Protein AF-0000000079853905 (afdb_homodimer)

Structure (mmCIF, N/CA/C/O backbone):
data_AF-00000000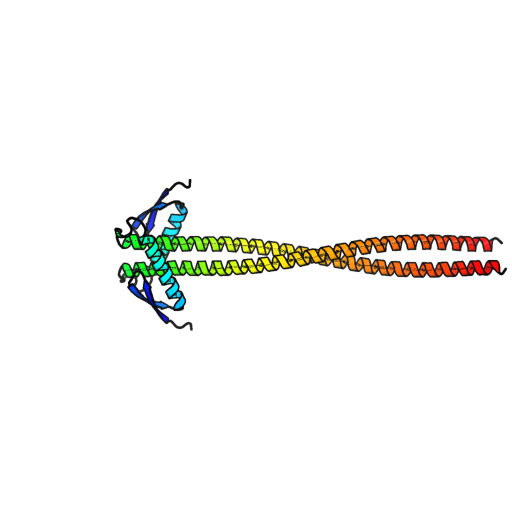79853905-model_v1
#
loop_
_entity.id
_entity.type
_entity.pdbx_description
1 polymer 'Cell division protein ZapA'
#
loop_
_atom_site.group_PDB
_atom_site.id
_atom_site.type_symbol
_atom_site.label_atom_id
_atom_site.label_alt_id
_atom_site.label_comp_id
_atom_site.label_asym_id
_atom_site.label_entity_id
_atom_site.label_seq_id
_atom_site.pdbx_PDB_ins_code
_atom_site.Cartn_x
_atom_site.Cartn_y
_atom_site.Cartn_z
_atom_site.occupancy
_atom_site.B_iso_or_equiv
_atom_site.auth_seq_id
_atom_site.auth_comp_id
_atom_site.auth_asym_id
_atom_site.auth_atom_id
_atom_site.pdbx_PDB_model_num
ATOM 1 N N . MET A 1 1 ? -25.109 -19.578 1.45 1 46.66 1 MET A N 1
ATOM 2 C CA . MET A 1 1 ? -24.25 -20.719 1.132 1 46.66 1 MET A CA 1
ATOM 3 C C . MET A 1 1 ? -23.672 -20.594 -0.272 1 46.66 1 MET A C 1
ATOM 5 O O . MET A 1 1 ? -24.406 -20.375 -1.235 1 46.66 1 MET A O 1
ATOM 9 N N . SER A 1 2 ? -22.5 -20.156 -0.462 1 59.88 2 SER A N 1
ATOM 10 C CA . SER A 1 2 ? -22.016 -19.984 -1.825 1 59.88 2 SER A CA 1
ATOM 11 C C . SER A 1 2 ? -22.203 -21.25 -2.648 1 59.88 2 SER A C 1
ATOM 13 O O . SER A 1 2 ? -21.859 -22.344 -2.199 1 59.88 2 SER A O 1
ATOM 15 N N . LYS A 1 3 ? -23.094 -21.281 -3.562 1 66.38 3 LYS A N 1
ATOM 16 C CA . LYS A 1 3 ? -23.453 -22.438 -4.375 1 66.38 3 LYS A CA 1
ATOM 17 C C . LYS A 1 3 ? -22.297 -22.891 -5.25 1 66.38 3 LYS A C 1
ATOM 19 O O . LYS A 1 3 ? -21.625 -22.062 -5.883 1 66.38 3 LYS A O 1
ATOM 24 N N . LYS A 1 4 ? -21.969 -24.25 -4.996 1 84 4 LYS A N 1
ATOM 25 C CA . LYS A 1 4 ? -20.969 -24.906 -5.852 1 84 4 LYS A CA 1
ATOM 26 C C . LYS A 1 4 ? -21.391 -24.844 -7.316 1 84 4 LYS A C 1
ATOM 28 O O . LYS A 1 4 ? -22.547 -25.094 -7.648 1 84 4 LYS A O 1
ATOM 33 N N . THR A 1 5 ? -20.641 -24.297 -8.195 1 84.12 5 THR A N 1
ATOM 34 C CA . THR A 1 5 ? -20.906 -24.203 -9.625 1 84.12 5 THR A CA 1
ATOM 35 C C . THR A 1 5 ? -19.906 -25.031 -10.422 1 84.12 5 THR A C 1
ATOM 37 O O . THR A 1 5 ? -18.75 -25.172 -10.008 1 84.12 5 THR A O 1
ATOM 40 N N . ASN A 1 6 ? -20.438 -25.672 -11.453 1 91.12 6 ASN A N 1
ATOM 41 C CA . ASN A 1 6 ? -19.578 -26.375 -12.406 1 91.12 6 ASN A CA 1
ATOM 42 C C . ASN A 1 6 ? -19.281 -25.531 -13.641 1 91.12 6 ASN A C 1
ATOM 44 O O . ASN A 1 6 ? -20.219 -25 -14.25 1 91.12 6 ASN A O 1
ATOM 48 N N . THR A 1 7 ? -18.047 -25.297 -13.922 1 93.94 7 THR A N 1
ATOM 49 C CA . THR A 1 7 ? -17.641 -24.5 -15.07 1 93.94 7 THR A CA 1
ATOM 50 C C . THR A 1 7 ? -16.703 -25.281 -15.977 1 93.94 7 THR A C 1
ATOM 52 O O . THR A 1 7 ? -15.75 -25.906 -15.5 1 93.94 7 THR A O 1
ATOM 55 N N . GLU A 1 8 ? -17.047 -25.312 -17.25 1 96.06 8 GLU A N 1
ATOM 56 C CA . GLU A 1 8 ? -16.141 -25.938 -18.219 1 96.06 8 GLU A CA 1
ATOM 57 C C . GLU A 1 8 ? -15.07 -24.953 -18.688 1 96.06 8 GLU A C 1
ATOM 59 O O . GLU A 1 8 ? -15.383 -23.812 -19.047 1 96.06 8 GLU A O 1
ATOM 64 N N . VAL A 1 9 ? -13.789 -25.391 -18.594 1 96.06 9 VAL A N 1
ATOM 65 C CA . VAL A 1 9 ? -12.688 -24.547 -19.047 1 96.06 9 VAL A CA 1
ATOM 66 C C . VAL A 1 9 ? -11.789 -25.359 -19.984 1 96.06 9 VAL A C 1
ATOM 68 O O . VAL A 1 9 ? -11.742 -26.578 -19.906 1 96.06 9 VAL A O 1
ATOM 71 N N . LEU A 1 10 ? -11.164 -24.578 -20.969 1 97.19 10 LEU A N 1
ATOM 72 C CA . LEU A 1 10 ? -10.195 -25.156 -21.891 1 97.19 10 LEU A CA 1
ATOM 73 C C . LEU A 1 10 ? -8.773 -24.891 -21.422 1 97.19 10 LEU A C 1
ATOM 75 O O . LEU A 1 10 ? -8.359 -23.734 -21.297 1 97.19 10 LEU A O 1
ATOM 79 N N . ILE A 1 11 ? -8.023 -25.984 -21.078 1 97.62 11 ILE A N 1
ATOM 80 C CA . ILE A 1 11 ? -6.633 -25.844 -20.672 1 97.62 11 ILE A CA 1
ATOM 81 C C . ILE A 1 11 ? -5.75 -26.797 -21.484 1 97.62 11 ILE A C 1
ATOM 83 O O . ILE A 1 11 ? -6 -28 -21.516 1 97.62 11 ILE A O 1
ATOM 87 N N . GLY A 1 12 ? -4.762 -26.234 -22.141 1 95.06 12 GLY A N 1
ATOM 88 C CA . GLY A 1 12 ? -3.848 -27.047 -22.922 1 95.06 12 GLY A CA 1
ATOM 89 C C . GLY A 1 12 ? -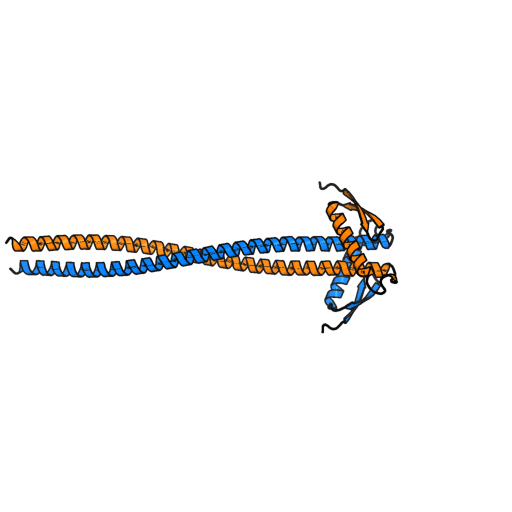4.543 -27.875 -24 1 95.06 12 GLY A C 1
ATOM 90 O O . GLY A 1 12 ? -4.195 -29.031 -24.219 1 95.06 12 GLY A O 1
ATOM 91 N N . GLY A 1 13 ? -5.676 -27.391 -24.531 1 94.81 13 GLY A N 1
ATOM 92 C CA . GLY A 1 13 ? -6.395 -28.062 -25.594 1 94.81 13 GLY A CA 1
ATOM 93 C C . GLY A 1 13 ? -7.398 -29.094 -25.094 1 94.81 13 GLY A C 1
ATOM 94 O O . GLY A 1 13 ? -8.047 -29.766 -25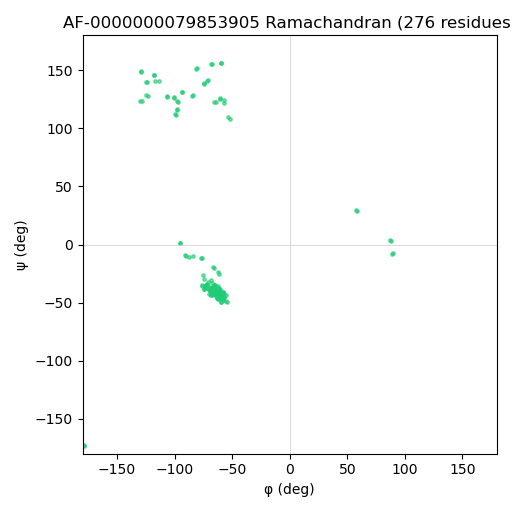.891 1 94.81 13 GLY A O 1
ATOM 95 N N . LYS A 1 14 ? -7.547 -29.203 -23.812 1 96 14 LYS A N 1
ATOM 96 C CA . LYS A 1 14 ? -8.484 -30.141 -23.203 1 96 14 LYS A CA 1
ATOM 97 C C . LYS A 1 14 ? -9.547 -29.422 -22.391 1 96 14 LYS A C 1
ATOM 99 O O . LYS A 1 14 ? -9.25 -28.422 -21.734 1 96 14 LYS A O 1
ATOM 104 N N . VAL A 1 15 ? -10.734 -29.984 -22.406 1 96.5 15 VAL A N 1
ATOM 105 C CA . VAL A 1 15 ? -11.836 -29.391 -21.656 1 96.5 15 VAL A CA 1
ATOM 106 C C . VAL A 1 15 ? -11.914 -30.031 -20.266 1 96.5 15 VAL A C 1
ATOM 108 O O . VAL A 1 15 ? -11.898 -31.25 -20.125 1 96.5 15 VAL A O 1
ATOM 111 N N . TYR A 1 16 ? -12.008 -29.203 -19.266 1 94.75 16 TYR A N 1
ATOM 112 C CA . TYR A 1 16 ? -12.125 -29.625 -17.891 1 94.75 16 TYR A CA 1
ATOM 113 C C . TYR A 1 16 ? -13.359 -29.031 -17.234 1 94.75 16 TYR A C 1
ATOM 115 O O . TYR A 1 16 ? -13.695 -27.875 -17.453 1 94.75 16 TYR A O 1
ATOM 123 N N . THR A 1 17 ? -13.992 -29.875 -16.453 1 94.38 17 THR A N 1
ATOM 124 C CA . THR A 1 17 ? -15.086 -29.359 -15.633 1 94.38 17 THR A CA 1
ATOM 125 C C . THR A 1 17 ? -14.609 -29.109 -14.203 1 94.38 17 THR A C 1
ATOM 127 O O . THR A 1 17 ? -14.234 -30.031 -13.492 1 94.38 17 THR A O 1
ATOM 130 N N . LEU A 1 18 ? -14.57 -27.906 -13.852 1 91.25 18 LEU A N 1
ATOM 131 C CA . LEU A 1 18 ? -14.109 -27.5 -12.531 1 91.25 18 LEU A CA 1
ATOM 132 C C . LEU A 1 18 ? -15.289 -27.203 -11.609 1 91.25 18 LEU A C 1
ATOM 134 O O . LEU A 1 18 ? -16.219 -26.5 -12 1 91.25 18 LEU A O 1
ATOM 138 N N . SER A 1 19 ? -15.242 -27.859 -10.5 1 87.5 19 SER A N 1
ATOM 139 C CA . SER A 1 19 ? -16.281 -27.625 -9.5 1 87.5 19 SER A CA 1
ATOM 140 C C . SER A 1 19 ? -15.742 -26.812 -8.328 1 87.5 19 SER A C 1
ATOM 142 O O . SER A 1 19 ? -14.633 -27.047 -7.855 1 87.5 19 SER A O 1
ATOM 144 N N . GLY A 1 20 ? -16.375 -25.719 -7.965 1 84 20 GLY A N 1
ATOM 145 C CA . GLY A 1 20 ? -15.953 -24.906 -6.836 1 84 20 GLY A CA 1
ATOM 146 C C . GLY A 1 20 ? -16.859 -23.719 -6.586 1 84 20 GLY A C 1
ATOM 147 O O . GLY A 1 20 ? -17.984 -23.672 -7.09 1 84 20 GLY A O 1
ATOM 148 N N . TYR A 1 21 ? -16.391 -22.875 -5.629 1 88.19 21 TYR A N 1
ATOM 149 C CA . TYR A 1 21 ? -17.188 -21.734 -5.207 1 88.19 21 TYR A CA 1
ATOM 150 C C . TYR A 1 21 ? -16.797 -20.469 -5.965 1 88.19 21 TYR A C 1
ATOM 152 O O . TYR A 1 21 ? -17.422 -19.422 -5.805 1 88.19 21 TYR A O 1
ATOM 160 N N . GLU A 1 22 ? -15.805 -20.719 -6.883 1 89.44 22 GLU A N 1
ATOM 161 C CA . GLU A 1 22 ? -15.328 -19.578 -7.664 1 89.44 22 GLU A CA 1
ATOM 162 C C . GLU A 1 22 ? -16.266 -19.281 -8.828 1 89.44 22 GLU A C 1
ATOM 164 O O . GLU A 1 22 ? -16.953 -20.172 -9.328 1 89.44 22 GLU A O 1
ATOM 169 N N . SER A 1 23 ? -16.297 -18.031 -9.219 1 91.62 23 SER A N 1
ATOM 170 C CA . SER A 1 23 ? -17.141 -17.641 -10.344 1 91.62 23 SER A CA 1
ATOM 171 C C . SER A 1 23 ? -16.641 -18.219 -11.656 1 91.62 23 SER A C 1
ATOM 173 O O . SER A 1 23 ? -15.438 -18.469 -11.805 1 91.62 23 SER A O 1
ATOM 175 N N . GLU A 1 24 ? -17.562 -18.359 -12.594 1 93.38 24 GLU A N 1
ATOM 176 C CA . GLU A 1 24 ? -17.203 -18.844 -13.922 1 93.38 24 GLU A CA 1
ATOM 177 C C . GLU A 1 24 ? -16.188 -17.922 -14.594 1 93.38 24 GLU A C 1
ATOM 179 O O . GLU A 1 24 ? -15.211 -18.375 -15.188 1 93.38 24 GLU A O 1
ATOM 184 N N . ASP A 1 25 ? -16.453 -16.625 -14.516 1 94.94 25 ASP A N 1
ATOM 185 C CA . ASP A 1 25 ? -15.562 -15.648 -15.125 1 94.94 25 ASP A CA 1
ATOM 186 C C . ASP A 1 25 ? -14.148 -15.758 -14.562 1 94.94 25 ASP A C 1
ATOM 188 O O . ASP A 1 25 ? -13.164 -15.68 -15.312 1 94.94 25 ASP A O 1
ATOM 192 N N . TYR A 1 26 ? -14.039 -15.93 -13.305 1 95.88 26 TYR A N 1
ATOM 193 C CA . TYR A 1 26 ? -12.742 -16.062 -12.648 1 95.88 26 TYR A CA 1
ATOM 194 C C . TYR A 1 26 ? -12.008 -17.297 -13.156 1 95.88 26 TYR A C 1
ATOM 196 O O . TYR A 1 26 ? -10.836 -17.219 -13.531 1 95.88 26 TYR A O 1
ATOM 204 N N . LEU A 1 27 ? -12.711 -18.406 -13.234 1 95.44 27 LEU A N 1
ATOM 205 C CA . LEU A 1 27 ? -12.109 -19.672 -13.672 1 95.44 27 LEU A CA 1
ATOM 206 C C . LEU A 1 27 ? -11.68 -19.578 -15.133 1 95.44 27 LEU A C 1
ATOM 208 O O . LEU A 1 27 ? -10.648 -20.141 -15.508 1 95.44 27 LEU A O 1
ATOM 212 N N . GLN A 1 28 ? -12.438 -18.875 -15.93 1 96 28 GLN A N 1
ATOM 213 C CA . GLN A 1 28 ? -12.078 -18.656 -17.328 1 96 28 GLN A CA 1
ATOM 214 C C . GLN A 1 28 ? -10.805 -17.812 -17.438 1 96 28 GLN A C 1
ATOM 216 O O . GLN A 1 28 ? -9.961 -18.078 -18.297 1 96 28 GLN A O 1
ATOM 221 N N . ARG A 1 29 ? -10.648 -16.875 -16.562 1 97.06 29 ARG A N 1
ATOM 222 C CA . ARG A 1 29 ? -9.453 -16.031 -16.562 1 97.06 29 ARG A CA 1
ATOM 223 C C . ARG A 1 29 ? -8.219 -16.844 -16.172 1 97.06 29 ARG A C 1
ATOM 225 O O . ARG A 1 29 ? -7.156 -16.672 -16.781 1 97.06 29 ARG A O 1
ATOM 232 N N . VAL A 1 30 ? -8.453 -17.656 -15.219 1 97.69 30 VAL A N 1
ATOM 233 C CA . VAL A 1 30 ? -7.355 -18.516 -14.773 1 97.69 30 VAL A CA 1
ATOM 234 C C . VAL A 1 30 ? -6.93 -19.438 -15.914 1 97.69 30 VAL A C 1
ATOM 236 O O . VAL A 1 30 ? -5.738 -19.562 -16.219 1 97.69 30 VAL A O 1
ATOM 239 N N . ALA A 1 31 ? -7.902 -20.047 -16.578 1 97.75 31 ALA A N 1
ATOM 240 C CA . ALA A 1 31 ? -7.617 -20.938 -17.688 1 97.75 31 ALA A CA 1
ATOM 241 C C . ALA A 1 31 ? -6.898 -20.188 -18.812 1 97.75 31 ALA A C 1
ATOM 243 O O . ALA A 1 31 ? -5.922 -20.688 -19.375 1 97.75 31 ALA A O 1
ATOM 244 N N . THR A 1 32 ? -7.387 -19.016 -19.109 1 98.25 32 THR A N 1
ATOM 245 C CA . THR A 1 32 ? -6.781 -18.172 -20.156 1 98.25 32 THR A CA 1
ATOM 246 C C . THR A 1 32 ? -5.328 -17.859 -19.812 1 98.25 32 THR A C 1
ATOM 248 O O . THR A 1 32 ? -4.457 -17.938 -20.672 1 98.25 32 THR A O 1
ATOM 251 N N . TYR A 1 33 ? -5.062 -17.516 -18.594 1 98.81 33 TYR A N 1
ATOM 252 C CA . TYR A 1 33 ? -3.711 -17.234 -18.109 1 98.81 33 TYR A CA 1
ATOM 253 C C . TYR A 1 33 ? -2.799 -18.438 -18.328 1 98.81 33 TYR A C 1
ATOM 255 O O . TYR A 1 33 ? -1.697 -18.297 -18.875 1 98.81 33 TYR A O 1
ATOM 263 N N . ILE A 1 34 ? -3.279 -19.625 -17.953 1 98.69 34 ILE A N 1
ATOM 264 C CA . ILE A 1 34 ? -2.486 -20.844 -18.094 1 98.69 34 ILE A CA 1
ATOM 265 C C . ILE A 1 34 ? -2.207 -21.109 -19.562 1 98.69 34 ILE A C 1
ATOM 267 O O . ILE A 1 34 ? -1.072 -21.406 -19.938 1 98.69 34 ILE A O 1
ATOM 271 N N . ASN A 1 35 ? -3.205 -20.969 -20.438 1 98.62 35 ASN A N 1
ATOM 272 C CA . ASN A 1 35 ? -3.041 -21.172 -21.875 1 98.62 35 ASN A CA 1
ATOM 273 C C . ASN A 1 35 ? -2.037 -20.188 -22.469 1 98.62 35 ASN A C 1
ATOM 275 O O . ASN A 1 35 ? -1.249 -20.547 -23.344 1 98.62 35 ASN A O 1
ATOM 279 N N . ASN A 1 36 ? -2.119 -18.953 -22 1 98.62 36 ASN A N 1
ATOM 280 C CA . ASN A 1 36 ? -1.15 -17.969 -22.453 1 98.62 36 ASN A CA 1
ATOM 281 C C . ASN A 1 36 ? 0.273 -18.359 -22.062 1 98.62 36 ASN A C 1
ATOM 283 O O . ASN A 1 36 ? 1.204 -18.188 -22.859 1 98.62 36 ASN A O 1
ATOM 287 N N . LYS A 1 37 ? 0.418 -18.844 -20.844 1 98.5 37 LYS A N 1
ATOM 288 C CA . LYS A 1 37 ? 1.728 -19.312 -20.391 1 98.5 37 LYS A CA 1
ATOM 289 C C . LYS A 1 37 ? 2.232 -20.469 -21.234 1 98.5 37 LYS A C 1
ATOM 291 O O . LYS A 1 37 ? 3.406 -20.5 -21.609 1 98.5 37 LYS A O 1
ATOM 296 N N . ILE A 1 38 ? 1.369 -21.391 -21.562 1 98 38 ILE A N 1
ATOM 297 C CA . ILE A 1 38 ? 1.718 -22.516 -22.422 1 98 38 ILE A CA 1
ATOM 298 C C . ILE A 1 38 ? 2.174 -22 -23.781 1 98 38 ILE A C 1
ATOM 300 O O . ILE A 1 38 ? 3.197 -22.453 -24.312 1 98 38 ILE A O 1
ATOM 304 N N . SER A 1 39 ? 1.405 -21.047 -24.328 1 97.88 39 SER A N 1
ATOM 305 C CA . SER A 1 39 ? 1.735 -20.469 -25.625 1 97.88 39 SER A CA 1
ATOM 306 C C . SER A 1 39 ? 3.113 -19.812 -25.609 1 97.88 39 SER A C 1
ATOM 308 O O . SER A 1 39 ? 3.893 -19.969 -26.547 1 97.88 39 SER A O 1
ATOM 310 N N . GLU A 1 40 ? 3.402 -19.109 -24.562 1 97.69 40 GLU A N 1
ATOM 311 C CA . GLU A 1 40 ? 4.707 -18.484 -24.391 1 97.69 40 GLU A CA 1
ATOM 312 C C . GLU A 1 40 ? 5.82 -19.531 -24.344 1 97.69 40 GLU A C 1
ATOM 314 O O . GLU A 1 40 ? 6.852 -19.375 -25 1 97.69 40 GLU A O 1
ATOM 319 N N . LEU A 1 41 ? 5.602 -20.578 -23.578 1 97.19 41 LEU A N 1
ATOM 320 C CA . LEU A 1 41 ? 6.609 -21.625 -23.422 1 97.19 41 LEU A CA 1
ATOM 321 C C . LEU A 1 41 ? 6.844 -22.344 -24.734 1 97.19 41 LEU A C 1
ATOM 323 O O . LEU A 1 41 ? 7.965 -22.766 -25.031 1 97.19 41 LEU A O 1
ATOM 327 N N . LYS A 1 42 ? 5.82 -22.516 -25.547 1 96.62 42 LYS A N 1
ATOM 328 C CA . LYS A 1 42 ? 5.902 -23.203 -26.844 1 96.62 42 LYS A CA 1
ATOM 329 C C . LYS A 1 42 ? 6.848 -22.484 -27.797 1 96.62 42 LYS A C 1
ATOM 331 O O . LYS A 1 42 ? 7.359 -23.078 -28.734 1 96.62 42 LYS A O 1
ATOM 336 N N . THR A 1 43 ? 7.031 -21.172 -27.578 1 96.31 43 THR A N 1
ATOM 337 C CA . THR A 1 43 ? 7.918 -20.391 -28.438 1 96.31 43 THR A CA 1
ATOM 338 C C . THR A 1 43 ? 9.383 -20.672 -28.094 1 96.31 43 THR A C 1
ATOM 340 O O . THR A 1 43 ? 10.281 -20.297 -28.859 1 96.31 43 THR A O 1
ATOM 343 N N . MET A 1 44 ? 9.648 -21.328 -27.016 1 93.38 44 MET A N 1
ATOM 344 C CA . MET A 1 44 ? 11.008 -21.656 -26.594 1 93.38 44 MET A CA 1
ATOM 345 C C . MET A 1 44 ? 11.586 -22.781 -27.438 1 93.38 44 MET A C 1
ATOM 347 O O . MET A 1 44 ? 10.914 -23.766 -27.703 1 93.38 44 MET A O 1
ATOM 351 N N . ASP A 1 45 ? 12.797 -22.625 -27.781 1 93.25 45 ASP A N 1
ATOM 352 C CA . ASP A 1 45 ? 13.484 -23.656 -28.562 1 93.25 45 ASP A CA 1
ATOM 353 C C . ASP A 1 45 ? 13.523 -24.984 -27.812 1 93.25 45 ASP A C 1
ATOM 355 O O . ASP A 1 45 ? 13.906 -25.016 -26.641 1 93.25 45 ASP A O 1
ATOM 359 N N . GLY A 1 46 ? 13.07 -25.969 -28.406 1 93.25 46 GLY A N 1
ATOM 360 C CA . GLY A 1 46 ? 13.172 -27.312 -27.859 1 93.25 46 GLY A CA 1
ATOM 361 C C . GLY A 1 46 ? 12 -27.688 -26.984 1 93.25 46 GLY A C 1
ATOM 362 O O . GLY A 1 46 ? 11.891 -28.844 -26.531 1 93.25 46 GLY A O 1
ATOM 363 N N . TYR A 1 47 ? 11.156 -26.75 -26.719 1 94.75 47 TYR A N 1
ATOM 364 C CA . TYR A 1 47 ? 10.031 -27 -25.828 1 94.75 47 TYR A CA 1
ATOM 365 C C . TYR A 1 47 ? 9.18 -28.156 -26.344 1 94.75 47 TYR A C 1
ATOM 367 O O . TYR A 1 47 ? 8.812 -29.047 -25.578 1 94.75 47 TYR A O 1
ATOM 375 N N . ASN A 1 48 ? 8.891 -28.156 -27.625 1 93.81 48 ASN A N 1
ATOM 376 C CA . ASN A 1 48 ? 7.98 -29.125 -28.219 1 93.81 48 ASN A CA 1
ATOM 377 C C . ASN A 1 48 ? 8.547 -30.531 -28.156 1 93.81 48 ASN A C 1
ATOM 379 O O . ASN A 1 48 ? 7.793 -31.516 -28.188 1 93.81 48 ASN A O 1
ATOM 383 N N . ARG A 1 49 ? 9.891 -30.688 -27.984 1 95.94 49 ARG A N 1
ATOM 384 C CA . ARG A 1 49 ? 10.539 -32 -27.953 1 95.94 49 ARG A CA 1
ATOM 385 C C . ARG A 1 49 ? 10.609 -32.531 -26.531 1 95.94 49 ARG A C 1
ATOM 387 O O . ARG A 1 49 ? 10.906 -33.719 -26.328 1 95.94 49 ARG A O 1
ATOM 394 N N . LEU A 1 50 ? 10.281 -31.719 -25.578 1 95.25 50 LEU A N 1
ATOM 395 C CA . LEU A 1 50 ? 10.344 -32.125 -24.188 1 95.25 50 LEU A CA 1
ATOM 396 C C . LEU A 1 50 ? 9.234 -33.125 -23.859 1 95.25 50 LEU A C 1
ATOM 398 O O . LEU A 1 50 ? 8.117 -33 -24.359 1 95.25 50 LEU A O 1
ATOM 402 N N . PRO A 1 51 ? 9.648 -34.062 -23.062 1 94.12 51 PRO A N 1
ATOM 403 C CA . PRO A 1 51 ? 8.586 -34.938 -22.547 1 94.12 51 PRO A CA 1
ATOM 404 C C . PRO A 1 51 ? 7.531 -34.188 -21.75 1 94.12 51 PRO A C 1
ATOM 406 O O . PRO A 1 51 ? 7.809 -33.094 -21.234 1 94.12 51 PRO A O 1
ATOM 409 N N . PHE A 1 52 ? 6.324 -34.688 -21.625 1 93.06 52 PHE A N 1
ATOM 410 C CA . PHE A 1 52 ? 5.172 -34.031 -21.016 1 93.06 52 PHE A CA 1
ATOM 411 C C . PHE A 1 52 ? 5.48 -33.625 -19.594 1 93.06 52 PHE A C 1
ATOM 413 O O . PHE A 1 52 ? 5.094 -32.531 -19.156 1 93.06 52 PHE A O 1
ATOM 420 N N . ASP A 1 53 ? 6.129 -34.5 -18.859 1 93.5 53 ASP A N 1
ATOM 421 C CA . ASP A 1 53 ? 6.41 -34.219 -17.453 1 93.5 53 ASP A CA 1
ATOM 422 C C . ASP A 1 53 ? 7.32 -33 -17.297 1 93.5 53 ASP A C 1
ATOM 424 O O . ASP A 1 53 ? 7.141 -32.188 -16.391 1 93.5 53 ASP A O 1
ATOM 428 N N . MET A 1 54 ? 8.281 -32.844 -18.188 1 94.38 54 MET A N 1
ATOM 429 C CA . MET A 1 54 ? 9.172 -31.688 -18.172 1 94.38 54 MET A CA 1
ATOM 430 C C . MET A 1 54 ? 8.422 -30.422 -18.562 1 94.38 54 MET A C 1
ATOM 432 O O . MET A 1 54 ? 8.641 -29.359 -17.984 1 94.38 54 MET A O 1
ATOM 436 N N . LYS A 1 55 ? 7.531 -30.531 -19.547 1 96.31 55 LYS A N 1
ATOM 437 C CA . LYS A 1 55 ? 6.711 -29.391 -19.953 1 96.31 55 LYS A CA 1
ATOM 438 C C . LYS A 1 55 ? 5.828 -28.906 -18.812 1 96.31 55 LYS A C 1
ATOM 440 O O . LYS A 1 55 ? 5.746 -27.703 -18.547 1 96.31 55 LYS A O 1
ATOM 445 N N . ALA A 1 56 ? 5.207 -29.891 -18.141 1 97.19 56 ALA A N 1
ATOM 446 C CA . ALA A 1 56 ? 4.344 -29.562 -17.016 1 97.19 56 ALA A CA 1
ATOM 447 C C . ALA A 1 56 ? 5.129 -28.859 -15.906 1 97.19 56 ALA A C 1
ATOM 449 O O . ALA A 1 56 ? 4.684 -27.844 -15.367 1 97.19 56 ALA A O 1
ATOM 450 N N . THR A 1 57 ? 6.344 -29.359 -15.617 1 96.56 57 THR A N 1
ATOM 451 C CA . THR A 1 57 ? 7.176 -28.797 -14.562 1 96.56 57 THR A CA 1
ATOM 452 C C . THR A 1 57 ? 7.617 -27.375 -14.922 1 96.56 57 THR A C 1
ATOM 454 O O . THR A 1 57 ? 7.609 -26.484 -14.078 1 96.56 57 THR A O 1
ATOM 457 N N . LEU A 1 58 ? 7.984 -27.219 -16.156 1 95.62 58 LEU A N 1
ATOM 458 C CA . LEU A 1 58 ? 8.359 -25.891 -16.625 1 95.62 58 LEU A CA 1
ATOM 459 C C . LEU A 1 58 ? 7.215 -24.891 -16.453 1 95.62 58 LEU A C 1
ATOM 461 O O . LEU A 1 58 ? 7.426 -23.766 -16.016 1 95.62 58 LEU A O 1
ATOM 465 N N . LEU A 1 59 ? 5.996 -25.312 -16.812 1 98.12 59 LEU A N 1
ATOM 466 C CA . LEU A 1 59 ? 4.812 -24.469 -16.656 1 98.12 59 LEU A CA 1
ATOM 467 C C . LEU A 1 59 ? 4.566 -24.156 -15.18 1 98.12 59 LEU A C 1
ATOM 469 O O . LEU A 1 59 ? 4.332 -23 -14.82 1 98.12 59 LEU A O 1
ATOM 473 N N . GLN A 1 60 ? 4.664 -25.172 -14.336 1 98.5 60 GLN A N 1
ATOM 474 C CA . GLN A 1 60 ? 4.477 -25 -12.898 1 98.5 60 GLN A CA 1
ATOM 475 C C . GLN A 1 60 ? 5.484 -24.016 -12.32 1 98.5 60 GLN A C 1
ATOM 477 O O . GLN A 1 60 ? 5.125 -23.125 -11.539 1 98.5 60 GLN A O 1
ATOM 482 N N . LEU A 1 61 ? 6.699 -24.109 -12.742 1 97.44 61 LEU A N 1
ATOM 483 C CA . LEU A 1 61 ? 7.766 -23.234 -12.289 1 97.44 61 LEU A CA 1
ATOM 484 C C . LEU A 1 61 ? 7.488 -21.781 -12.711 1 97.44 61 LEU A C 1
ATOM 486 O O . LEU A 1 61 ? 7.672 -20.859 -11.914 1 97.44 61 LEU A O 1
ATOM 490 N N . ASN A 1 62 ? 7.031 -21.641 -13.906 1 97.19 62 ASN A N 1
ATOM 491 C CA . ASN A 1 62 ? 6.754 -20.297 -14.422 1 97.19 62 ASN A CA 1
ATOM 492 C C . ASN A 1 62 ? 5.578 -19.656 -13.695 1 97.19 62 ASN A C 1
ATOM 494 O O . ASN A 1 62 ? 5.629 -18.469 -13.352 1 97.19 62 ASN A O 1
ATOM 498 N N . ILE A 1 63 ? 4.543 -20.375 -13.469 1 98.69 63 ILE A N 1
ATOM 499 C CA . ILE A 1 63 ? 3.391 -19.844 -12.75 1 98.69 63 ILE A CA 1
ATOM 500 C C . ILE A 1 63 ? 3.781 -19.531 -11.305 1 98.69 63 ILE A C 1
ATOM 502 O O . ILE A 1 63 ? 3.402 -18.484 -10.773 1 98.69 63 ILE A O 1
ATOM 506 N N . ALA A 1 64 ? 4.551 -20.453 -10.672 1 98.69 64 ALA A N 1
ATOM 507 C CA . ALA A 1 64 ? 5.027 -20.219 -9.305 1 98.69 64 ALA A CA 1
ATOM 508 C C . ALA A 1 64 ? 5.898 -18.969 -9.234 1 98.69 64 ALA A C 1
ATOM 510 O O . ALA A 1 64 ? 5.812 -18.188 -8.273 1 98.69 64 ALA A O 1
ATOM 511 N N . ASP A 1 65 ? 6.723 -18.75 -10.227 1 97.5 65 ASP A N 1
ATOM 512 C CA . ASP A 1 65 ? 7.551 -17.547 -10.297 1 97.5 65 ASP A CA 1
ATOM 513 C C . ASP A 1 65 ? 6.688 -16.281 -10.297 1 97.5 65 ASP A C 1
ATOM 515 O O . ASP A 1 65 ? 6.969 -15.336 -9.57 1 97.5 65 ASP A O 1
ATOM 519 N N . ASP A 1 66 ? 5.629 -16.328 -11.117 1 98.38 66 ASP A N 1
ATOM 520 C CA . ASP A 1 66 ? 4.691 -15.203 -11.148 1 98.38 66 ASP A CA 1
ATOM 521 C C . ASP A 1 66 ? 4.066 -14.977 -9.766 1 98.38 66 ASP A C 1
ATOM 523 O O . ASP A 1 66 ? 3.936 -13.836 -9.32 1 98.38 66 ASP A O 1
ATOM 527 N N . TYR A 1 67 ? 3.703 -16.047 -9.156 1 98.75 67 TYR A N 1
ATOM 528 C CA . TYR A 1 67 ? 3.115 -15.969 -7.824 1 98.75 67 TYR A CA 1
ATOM 529 C C . TYR A 1 67 ? 4.082 -15.328 -6.836 1 98.75 67 TYR A C 1
ATOM 531 O O . TYR A 1 67 ? 3.713 -14.406 -6.105 1 98.75 67 TYR A O 1
ATOM 539 N N . PHE A 1 68 ? 5.32 -15.766 -6.773 1 98.5 68 PHE A N 1
ATOM 540 C CA . PHE A 1 68 ? 6.305 -15.258 -5.824 1 98.5 68 PHE A CA 1
ATOM 541 C C . PHE A 1 68 ? 6.617 -13.797 -6.098 1 98.5 68 PHE A C 1
ATOM 543 O O . PHE A 1 68 ? 6.84 -13.016 -5.168 1 98.5 68 PHE A O 1
ATOM 550 N N . LYS A 1 69 ? 6.641 -13.414 -7.375 1 97.81 69 LYS A N 1
ATOM 551 C CA . LYS A 1 69 ? 6.859 -12.008 -7.719 1 97.81 69 LYS A CA 1
ATOM 552 C C . LYS A 1 69 ? 5.691 -11.141 -7.258 1 97.81 69 LYS A C 1
ATOM 554 O O . LYS A 1 69 ? 5.895 -10.062 -6.707 1 97.81 69 LYS A O 1
ATOM 559 N N . ALA A 1 70 ? 4.465 -11.648 -7.453 1 98.38 70 ALA A N 1
ATOM 560 C CA . ALA A 1 70 ? 3.289 -10.938 -6.953 1 98.38 70 ALA A CA 1
ATOM 561 C C . ALA A 1 70 ? 3.311 -10.844 -5.43 1 98.38 70 ALA A C 1
ATOM 563 O O . ALA A 1 70 ? 3.008 -9.797 -4.863 1 98.38 70 ALA A O 1
ATOM 564 N N . LYS A 1 71 ? 3.674 -11.922 -4.82 1 98.06 71 LYS A N 1
ATOM 565 C CA . LYS A 1 71 ? 3.764 -11.961 -3.363 1 98.06 71 LYS A CA 1
ATOM 566 C C . LYS A 1 71 ? 4.797 -10.961 -2.855 1 98.06 71 LYS A C 1
ATOM 568 O O . LYS A 1 71 ? 4.566 -10.266 -1.86 1 98.06 71 LYS A O 1
ATOM 573 N N . SER A 1 72 ? 5.91 -10.93 -3.494 1 97.94 72 SER A N 1
ATOM 574 C CA . SER A 1 72 ? 6.941 -9.961 -3.137 1 97.94 72 SER A CA 1
ATOM 575 C C . SER A 1 72 ? 6.426 -8.531 -3.266 1 97.94 72 SER A C 1
ATOM 577 O O . SER A 1 72 ? 6.707 -7.688 -2.414 1 97.94 72 SER A O 1
ATOM 579 N N . GLN A 1 73 ? 5.711 -8.297 -4.34 1 98.19 73 GLN A N 1
ATOM 580 C CA . GLN A 1 73 ? 5.113 -6.984 -4.543 1 98.19 73 GLN A CA 1
ATOM 581 C C . GLN A 1 73 ? 4.148 -6.637 -3.412 1 98.19 73 GLN A C 1
ATOM 583 O O . GLN A 1 73 ? 4.121 -5.5 -2.939 1 98.19 73 GLN A O 1
ATOM 588 N N . VAL A 1 74 ? 3.371 -7.582 -3.01 1 98.38 74 VAL A N 1
ATOM 589 C CA . VAL A 1 74 ? 2.467 -7.395 -1.881 1 98.38 74 VAL A CA 1
ATOM 590 C C . VAL A 1 74 ? 3.254 -6.926 -0.659 1 98.38 74 VAL A C 1
ATOM 592 O O . VAL A 1 74 ? 2.873 -5.953 -0.004 1 98.38 74 VAL A O 1
ATOM 595 N N . GLY A 1 75 ? 4.352 -7.629 -0.347 1 98 75 GLY A N 1
ATOM 596 C CA . GLY A 1 75 ? 5.184 -7.246 0.783 1 98 75 GLY A CA 1
ATOM 597 C C . GLY A 1 75 ? 5.715 -5.828 0.681 1 98 75 GLY A C 1
ATOM 598 O O . GLY A 1 75 ? 5.695 -5.082 1.661 1 98 75 GLY A O 1
ATOM 599 N N . LYS A 1 76 ? 6.156 -5.457 -0.471 1 98.19 76 LYS A N 1
ATOM 600 C CA . LYS A 1 76 ? 6.672 -4.109 -0.698 1 98.19 76 LYS A CA 1
ATOM 601 C C . LYS A 1 76 ? 5.582 -3.062 -0.492 1 98.19 76 LYS A C 1
ATOM 603 O O . LYS A 1 76 ? 5.816 -2.031 0.142 1 98.19 76 LYS A O 1
ATOM 608 N N . LEU A 1 77 ? 4.418 -3.334 -1.018 1 98.12 77 LEU A N 1
ATOM 609 C CA . LEU A 1 77 ? 3.305 -2.398 -0.909 1 98.12 77 LEU A CA 1
ATOM 610 C C . LEU A 1 77 ? 2.846 -2.264 0.539 1 98.12 77 LEU A C 1
ATOM 612 O O . LEU A 1 77 ? 2.49 -1.169 0.983 1 98.12 77 LEU A O 1
ATOM 616 N N . GLU A 1 78 ? 2.846 -3.371 1.284 1 98.06 78 GLU A N 1
ATOM 617 C CA . GLU A 1 78 ? 2.494 -3.322 2.701 1 98.06 78 GLU A CA 1
ATOM 618 C C . GLU A 1 78 ? 3.469 -2.443 3.48 1 98.06 78 GLU A C 1
ATOM 620 O O . GLU A 1 78 ? 3.057 -1.669 4.348 1 98.06 78 GLU A O 1
ATOM 625 N N . THR A 1 79 ? 4.738 -2.523 3.186 1 97.94 79 THR A N 1
ATOM 626 C CA . THR A 1 79 ? 5.75 -1.685 3.814 1 97.94 79 THR A CA 1
ATOM 627 C C . THR A 1 79 ? 5.527 -0.216 3.469 1 97.94 79 THR A C 1
ATOM 629 O O . THR A 1 79 ? 5.652 0.657 4.332 1 97.94 79 THR A O 1
ATOM 632 N N . ASP A 1 80 ? 5.195 0.068 2.229 1 97.12 80 ASP A N 1
ATOM 633 C CA . ASP A 1 80 ? 4.902 1.429 1.789 1 97.12 80 ASP A CA 1
ATOM 634 C C . ASP A 1 80 ? 3.705 2.002 2.543 1 97.12 80 ASP A C 1
ATOM 636 O O . ASP A 1 80 ? 3.717 3.17 2.941 1 97.12 80 ASP A O 1
ATOM 640 N N . ILE A 1 81 ? 2.723 1.213 2.691 1 97.62 81 ILE A N 1
ATOM 641 C CA . ILE A 1 81 ? 1.521 1.637 3.404 1 97.62 81 ILE A CA 1
ATOM 642 C C . ILE A 1 81 ? 1.876 1.992 4.844 1 97.62 81 ILE A C 1
ATOM 644 O O . ILE A 1 81 ? 1.423 3.012 5.371 1 97.62 81 ILE A O 1
ATOM 648 N N . GLU A 1 82 ? 2.717 1.173 5.48 1 97.12 82 GLU A N 1
ATOM 649 C CA . GLU A 1 82 ? 3.152 1.455 6.844 1 97.12 82 GLU A CA 1
ATOM 650 C C . GLU A 1 82 ? 3.875 2.797 6.926 1 97.12 82 GLU A C 1
ATOM 652 O O . GLU A 1 82 ? 3.65 3.574 7.859 1 97.12 82 GLU A O 1
ATOM 657 N N . SER A 1 83 ? 4.734 3.094 5.996 1 96.56 83 SER A N 1
ATOM 658 C CA . SER A 1 83 ? 5.465 4.355 5.945 1 96.56 83 SER A CA 1
ATOM 659 C C . SER A 1 83 ? 4.512 5.539 5.785 1 96.56 83 SER A C 1
ATOM 661 O O . SER A 1 83 ? 4.676 6.566 6.445 1 96.56 83 SER A O 1
ATOM 663 N N . ARG A 1 84 ? 3.525 5.371 4.914 1 95.56 84 ARG A N 1
ATOM 664 C CA . ARG A 1 84 ? 2.557 6.438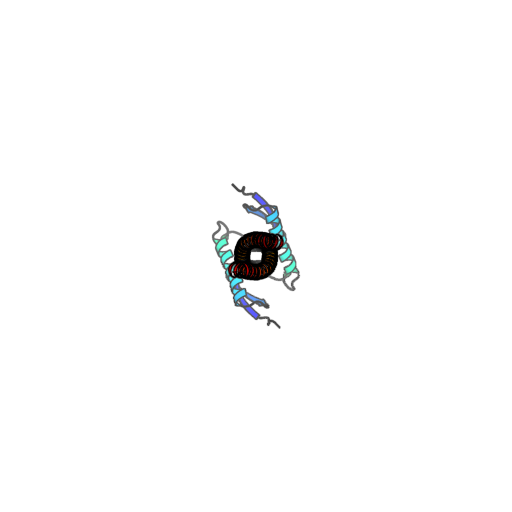 4.676 1 95.56 84 ARG A CA 1
ATOM 665 C C . ARG A 1 84 ? 1.691 6.676 5.91 1 95.56 84 ARG A C 1
ATOM 667 O O . ARG A 1 84 ? 1.353 7.816 6.227 1 95.56 84 ARG A O 1
ATOM 674 N N . ASP A 1 85 ? 1.332 5.633 6.602 1 96.5 85 ASP A N 1
ATOM 675 C CA . ASP A 1 85 ? 0.572 5.762 7.84 1 96.5 85 ASP A CA 1
ATOM 676 C C . ASP A 1 85 ? 1.366 6.527 8.898 1 96.5 85 ASP A C 1
ATOM 678 O O . ASP A 1 85 ? 0.814 7.371 9.602 1 96.5 85 ASP A O 1
ATOM 682 N N . ARG A 1 86 ? 2.645 6.277 9.047 1 96.62 86 ARG A N 1
ATOM 683 C CA . ARG A 1 86 ? 3.51 7 9.969 1 96.62 86 ARG A CA 1
ATOM 684 C C . ARG A 1 86 ? 3.58 8.484 9.617 1 96.62 86 ARG A C 1
ATOM 686 O O . ARG A 1 86 ? 3.459 9.344 10.492 1 96.62 86 ARG A O 1
ATOM 693 N N . GLU A 1 87 ? 3.713 8.75 8.312 1 95.06 87 GLU A N 1
ATOM 694 C CA . GLU A 1 87 ? 3.738 10.133 7.848 1 95.06 87 GLU A CA 1
ATOM 695 C C . GLU A 1 87 ? 2.432 10.852 8.172 1 95.06 87 GLU A C 1
ATOM 697 O O . GLU A 1 87 ? 2.441 12.008 8.609 1 95.06 87 GLU A O 1
ATOM 702 N N . GLY A 1 88 ? 1.344 10.172 7.875 1 94.81 88 GLY A N 1
ATOM 703 C CA . GLY A 1 88 ? 0.048 10.75 8.195 1 94.81 88 GLY A CA 1
ATOM 704 C C . GLY A 1 88 ? -0.115 11.07 9.672 1 94.81 88 GLY A C 1
ATOM 705 O O . GLY A 1 88 ? -0.655 12.117 10.023 1 94.81 88 GLY A O 1
ATOM 706 N N . TYR A 1 89 ? 0.387 10.141 10.492 1 96.69 89 TYR A N 1
ATOM 707 C CA . TYR A 1 89 ? 0.332 10.352 11.93 1 96.69 89 TYR A CA 1
ATOM 708 C C . TYR A 1 89 ? 1.145 11.578 12.336 1 96.69 89 TYR A C 1
ATOM 710 O O . TYR A 1 89 ? 0.681 12.406 13.117 1 96.69 89 TYR A O 1
ATOM 718 N N . ASP A 1 90 ? 2.324 11.734 11.773 1 96.75 90 ASP A N 1
ATOM 719 C CA . ASP A 1 90 ? 3.188 12.875 12.062 1 96.75 90 ASP A CA 1
ATOM 720 C C . ASP A 1 90 ? 2.527 14.188 11.625 1 96.75 90 ASP A C 1
ATOM 722 O O . ASP A 1 90 ? 2.551 15.172 12.359 1 96.75 90 ASP A O 1
ATOM 726 N N . LEU A 1 91 ? 1.915 14.133 10.477 1 95.25 91 LEU A N 1
ATOM 727 C CA . LEU A 1 91 ? 1.247 15.328 9.961 1 95.25 91 LEU A CA 1
ATOM 728 C C . LEU A 1 91 ? 0.074 15.719 10.852 1 95.25 91 LEU A C 1
ATOM 730 O O . LEU A 1 91 ? -0.139 16.906 11.125 1 95.25 91 LEU A O 1
ATOM 734 N N . LYS A 1 92 ? -0.67 14.797 11.297 1 95.5 92 LYS A N 1
ATOM 735 C CA . LYS A 1 92 ? -1.794 15.062 12.188 1 95.5 92 LYS A CA 1
ATOM 736 C C . LYS A 1 92 ? -1.32 15.688 13.5 1 95.5 92 LYS A C 1
ATOM 738 O O . LYS A 1 92 ? -1.938 16.625 14 1 95.5 92 LYS A O 1
ATOM 743 N N . HIS A 1 93 ? -0.214 15.156 14.023 1 96.69 93 HIS A N 1
ATOM 744 C CA . HIS A 1 93 ? 0.361 15.719 15.242 1 96.69 93 HIS A CA 1
ATOM 745 C C . HIS A 1 93 ? 0.803 17.156 15.023 1 96.69 93 HIS A C 1
ATOM 747 O O . HIS A 1 93 ? 0.534 18.031 15.859 1 96.69 93 HIS A O 1
ATOM 753 N N . GLU A 1 94 ? 1.414 17.422 13.883 1 95.56 94 GLU A N 1
ATOM 754 C CA . GLU A 1 94 ? 1.845 18.781 13.555 1 95.56 94 GLU A CA 1
ATOM 755 C C . GLU A 1 94 ? 0.65 19.719 13.414 1 95.56 94 GLU A C 1
ATOM 757 O O . GLU A 1 94 ? 0.694 20.859 13.867 1 95.56 94 GLU A O 1
ATOM 762 N N . LEU A 1 95 ? -0.324 19.203 12.773 1 93.94 95 LEU A N 1
ATOM 763 C CA . LEU A 1 95 ? -1.539 20 12.594 1 93.94 95 LEU A CA 1
ATOM 764 C C . LEU A 1 95 ? -2.16 20.359 13.938 1 93.94 95 LEU A C 1
ATOM 766 O O . LEU A 1 95 ? -2.531 21.516 14.164 1 93.94 95 LEU A O 1
ATOM 770 N N . ILE A 1 96 ? -2.24 19.422 14.781 1 94.75 96 ILE A N 1
ATOM 771 C CA . ILE A 1 96 ? -2.811 19.641 16.109 1 94.75 96 ILE A CA 1
ATOM 772 C C . ILE A 1 96 ? -1.971 20.672 16.859 1 94.75 96 ILE A C 1
ATOM 774 O O . ILE A 1 96 ? -2.512 21.578 17.5 1 94.75 96 ILE A O 1
ATOM 778 N N . SER A 1 97 ? -0.673 20.625 16.75 1 95.19 97 SER A N 1
ATOM 779 C CA . SER A 1 97 ? 0.237 21.578 17.391 1 95.19 97 SER A CA 1
ATOM 780 C C . SER A 1 97 ? 0.051 22.984 16.844 1 95.19 97 SER A C 1
ATOM 782 O O . SER A 1 97 ? 0.024 23.953 17.609 1 95.19 97 SER A O 1
ATOM 784 N N . ALA A 1 98 ? -0.116 23.016 15.547 1 91.81 98 ALA A N 1
ATOM 785 C CA . ALA A 1 98 ? -0.321 24.312 14.906 1 91.81 98 ALA A CA 1
ATOM 786 C C . ALA A 1 98 ? -1.658 24.922 15.32 1 91.81 98 ALA A C 1
ATOM 788 O O . ALA A 1 98 ? -1.755 26.141 15.539 1 91.81 98 ALA A O 1
ATOM 789 N N . GLN A 1 99 ? -2.645 24.078 15.461 1 90.88 99 GLN A N 1
ATOM 790 C CA . GLN A 1 99 ? -3.963 24.531 15.883 1 90.88 99 GLN A CA 1
ATOM 791 C C . GLN A 1 99 ? -3.932 25.047 17.328 1 90.88 99 GLN A C 1
ATOM 793 O O . GLN A 1 99 ? -4.543 26.062 17.641 1 90.88 99 GLN A O 1
ATOM 798 N N . ILE A 1 100 ? -3.221 24.391 18.219 1 94.69 100 ILE A N 1
ATOM 799 C CA . ILE A 1 100 ? -3.064 24.797 19.609 1 94.69 100 ILE A CA 1
ATOM 800 C C . ILE A 1 100 ? -2.352 26.141 19.672 1 94.69 100 ILE A C 1
ATOM 802 O O . ILE A 1 100 ? -2.766 27.031 20.422 1 94.69 100 ILE A O 1
ATOM 806 N N . ARG A 1 101 ? -1.325 26.328 18.859 1 92.94 101 ARG A N 1
ATOM 807 C CA . ARG A 1 101 ? -0.592 27.578 18.797 1 92.94 101 ARG A CA 1
ATOM 808 C C . ARG A 1 101 ? -1.499 28.719 18.344 1 92.94 101 ARG A C 1
ATOM 810 O O . ARG A 1 101 ? -1.481 29.812 18.922 1 92.94 101 ARG A O 1
ATOM 817 N N . ALA A 1 102 ? -2.279 28.438 17.328 1 90.62 102 ALA A N 1
ATOM 818 C CA . ALA A 1 102 ? -3.211 29.438 16.797 1 90.62 102 ALA A CA 1
ATOM 819 C C . ALA A 1 102 ? -4.223 29.859 17.859 1 90.62 102 ALA A C 1
ATOM 821 O O . ALA A 1 102 ? -4.539 31.031 18 1 90.62 102 ALA A O 1
ATOM 822 N N . GLU A 1 103 ? -4.664 28.891 18.656 1 92.88 103 GLU A N 1
ATOM 823 C CA . GLU A 1 103 ? -5.621 29.172 19.719 1 92.88 103 GLU A CA 1
ATOM 824 C C . GLU A 1 103 ? -5 30.031 20.812 1 92.88 103 GLU A C 1
ATOM 826 O O . GLU A 1 103 ? -5.641 30.953 21.312 1 92.88 103 GLU A O 1
ATOM 831 N N . GLU A 1 104 ? -3.762 29.797 21.172 1 94.75 104 GLU A N 1
ATOM 832 C CA . GLU A 1 104 ? -3.031 30.578 22.156 1 94.75 104 GLU A CA 1
ATOM 833 C C . GLU A 1 104 ? -2.811 32 21.672 1 94.75 104 GLU A C 1
ATOM 835 O O . GLU A 1 104 ? -2.98 32.969 22.438 1 94.75 104 GLU A O 1
ATOM 840 N N . LEU A 1 105 ? -2.527 32.125 20.391 1 93.38 105 LEU A N 1
ATOM 841 C CA . LEU A 1 105 ? -2.305 33.469 19.812 1 93.38 105 LEU A CA 1
ATOM 842 C C . LEU A 1 105 ? -3.602 34.25 19.781 1 93.38 105 LEU A C 1
ATOM 844 O O . LEU A 1 105 ? -3.6 35.469 20.047 1 93.38 105 LEU A O 1
ATOM 848 N N . GLU A 1 106 ? -4.707 33.531 19.484 1 94.44 106 GLU A N 1
ATOM 849 C CA . GLU A 1 106 ? -6.008 34.188 19.469 1 94.44 106 GLU A CA 1
ATOM 850 C C . GLU A 1 106 ? -6.383 34.719 20.859 1 94.44 106 GLU A C 1
ATOM 852 O O . GLU A 1 106 ? -6.918 35.812 20.984 1 94.44 106 GLU A O 1
ATOM 857 N N . LYS A 1 107 ? -6.062 33.969 21.938 1 95.25 107 LYS A N 1
ATOM 858 C CA . LYS A 1 107 ? -6.309 34.406 23.312 1 95.25 107 LYS A CA 1
ATOM 859 C C . LYS A 1 107 ? -5.473 35.625 23.672 1 95.25 107 LYS A C 1
ATOM 861 O O . LYS A 1 107 ? -5.977 36.562 24.266 1 95.25 107 LYS A O 1
ATOM 866 N N . THR A 1 108 ? -4.238 35.656 23.234 1 95.38 108 THR A N 1
ATOM 867 C CA . THR A 1 108 ? -3.34 36.781 23.484 1 95.38 108 THR A CA 1
ATOM 868 C C . THR A 1 108 ? -3.844 38.062 22.797 1 95.38 108 THR A C 1
ATOM 870 O O . THR A 1 108 ? -3.793 39.156 23.359 1 95.38 108 THR A O 1
ATOM 873 N N . ILE A 1 109 ? -4.352 37.875 21.625 1 94.88 109 ILE A N 1
ATOM 874 C CA . ILE A 1 109 ? -4.867 39 20.844 1 94.88 109 ILE A CA 1
ATOM 875 C C . ILE A 1 109 ? -6.082 39.594 21.562 1 94.88 109 ILE A C 1
ATOM 877 O O . ILE A 1 109 ? -6.188 40.812 21.688 1 94.88 109 ILE A O 1
ATOM 881 N N . LYS A 1 110 ? -6.957 38.719 22.125 1 95.12 110 LYS A N 1
ATOM 882 C CA . LYS A 1 110 ? -8.141 39.156 22.844 1 95.12 110 LYS A CA 1
ATOM 883 C C . LYS A 1 110 ? -7.762 39.938 24.094 1 95.12 110 LYS A C 1
ATOM 885 O O . LYS A 1 110 ? -8.336 41 24.375 1 95.12 110 LYS A O 1
ATOM 890 N N . GLU A 1 111 ? -6.695 39.531 24.781 1 95.25 111 GLU A N 1
ATOM 891 C CA . GLU A 1 111 ? -6.207 40.188 25.984 1 95.25 111 GLU A CA 1
ATOM 892 C C . GLU A 1 111 ? -5.586 41.531 25.672 1 95.25 111 GLU A C 1
ATOM 894 O O . GLU A 1 111 ? -5.859 42.531 26.344 1 95.25 111 GLU A O 1
ATOM 899 N N . LEU A 1 112 ? -4.875 41.594 24.547 1 91.69 112 LEU A N 1
ATOM 900 C CA . LEU A 1 112 ? -4.219 42.844 24.156 1 91.69 112 LEU A CA 1
ATOM 901 C C . LEU A 1 112 ? -5.242 43.875 23.672 1 91.69 112 LEU A C 1
ATOM 903 O O . LEU A 1 112 ? -5.098 45.062 23.938 1 91.69 112 LEU A O 1
ATOM 907 N N . GLN A 1 113 ? -6.266 43.375 23.016 1 92.56 113 GLN A N 1
ATOM 908 C CA . GLN A 1 113 ? -7.344 44.25 22.547 1 92.56 113 GLN A CA 1
ATOM 909 C C . GLN A 1 113 ? -8.102 44.875 23.719 1 92.56 113 GLN A C 1
ATOM 911 O O . GLN A 1 113 ? -8.422 46.062 23.719 1 92.56 113 GLN A O 1
ATOM 916 N N . ALA A 1 114 ? -8.336 44.062 24.812 1 94.69 114 ALA A N 1
ATOM 917 C CA . ALA A 1 114 ? -9.016 44.531 26.016 1 94.69 114 ALA A CA 1
ATOM 918 C C . ALA A 1 114 ? -8.172 45.562 26.75 1 94.69 114 ALA A C 1
ATOM 920 O O . ALA A 1 114 ? -8.68 46.625 27.172 1 94.69 114 ALA A O 1
ATOM 921 N N . GLU A 1 115 ? -6.879 45.344 26.828 1 92.5 115 GLU A N 1
ATOM 922 C CA . GLU A 1 115 ? -5.953 46.25 27.484 1 92.5 115 GLU A CA 1
ATOM 923 C C . GLU A 1 115 ? -5.863 47.562 26.703 1 92.5 115 GLU A C 1
ATOM 925 O O . GLU A 1 115 ? -5.855 48.656 27.312 1 92.5 115 GLU A O 1
ATOM 930 N N . ASN A 1 116 ? -5.82 47.469 25.406 1 90.38 116 ASN A N 1
ATOM 931 C CA . ASN A 1 116 ? -5.77 48.656 24.547 1 90.38 116 ASN A CA 1
ATOM 932 C C . ASN A 1 116 ? -7.02 49.531 24.703 1 90.38 116 ASN A C 1
ATOM 934 O O . ASN A 1 116 ? -6.926 50.75 24.781 1 90.38 116 ASN A O 1
ATOM 938 N N . LYS A 1 117 ? -8.164 48.844 24.828 1 92.19 117 LYS A N 1
ATOM 939 C CA . LYS A 1 117 ? -9.422 49.562 25.016 1 92.19 117 LYS A CA 1
ATOM 940 C C . LYS A 1 117 ? -9.438 50.312 26.344 1 92.19 117 LYS A C 1
ATOM 942 O O . LYS A 1 117 ? -9.836 51.469 26.406 1 92.19 117 LYS A O 1
ATOM 947 N N . GLU A 1 118 ? -8.93 49.719 27.391 1 93.75 118 GLU A N 1
ATOM 948 C CA . GLU A 1 118 ? -8.852 50.312 28.719 1 93.75 118 GLU A CA 1
ATOM 949 C C . GLU A 1 118 ? -7.902 51.5 28.719 1 93.75 118 GLU A C 1
ATOM 951 O O . GLU A 1 118 ? -8.219 52.562 29.297 1 93.75 118 GLU A O 1
ATOM 956 N N . LEU A 1 119 ? -6.844 51.438 28 1 89.75 119 LEU A N 1
ATOM 957 C CA . LEU A 1 119 ? -5.852 52.5 27.953 1 89.75 119 LEU A CA 1
ATOM 958 C C . LEU A 1 119 ? -6.375 53.688 27.156 1 89.75 119 LEU A C 1
ATOM 960 O O . LEU A 1 119 ? -6.137 54.844 27.531 1 89.75 119 LEU A O 1
ATOM 964 N N . GLN A 1 120 ? -7.105 53.406 26.141 1 90.31 120 GLN A N 1
ATOM 965 C CA . GLN A 1 120 ? -7.711 54.469 25.328 1 90.31 120 GLN A CA 1
ATOM 966 C C . GLN A 1 120 ? -8.742 55.25 26.141 1 90.31 120 GLN A C 1
ATOM 968 O O . GLN A 1 120 ? -8.781 56.5 26.078 1 90.31 120 GLN A O 1
ATOM 973 N N . LEU A 1 121 ? -9.523 54.5 26.984 1 93.75 121 LEU A N 1
ATOM 974 C CA . LEU A 1 121 ? -10.523 55.125 27.828 1 93.75 121 LEU A CA 1
ATOM 975 C C . LEU A 1 121 ? -9.859 56 28.906 1 93.75 121 LEU A C 1
ATOM 977 O O . LEU A 1 121 ? -10.289 57.125 29.156 1 93.75 121 LEU A O 1
ATOM 981 N N . ASN A 1 122 ? -8.797 55.531 29.531 1 92.62 122 ASN A N 1
ATOM 982 C CA . ASN A 1 122 ? -8.07 56.281 30.547 1 92.62 122 ASN A CA 1
ATOM 983 C C . ASN A 1 122 ? -7.414 57.531 29.969 1 92.62 122 ASN A C 1
ATOM 985 O O . ASN A 1 122 ? -7.441 58.594 30.594 1 92.62 122 ASN A O 1
ATOM 989 N N . LYS A 1 123 ? -6.91 57.406 28.766 1 88.56 123 LYS A N 1
ATOM 990 C CA . LYS A 1 123 ? -6.305 58.531 28.078 1 88.56 123 LYS A CA 1
ATOM 991 C C . LYS A 1 123 ? -7.336 59.625 27.797 1 88.56 123 LYS A C 1
ATOM 993 O O . LYS A 1 123 ? -7.078 60.812 28.047 1 88.56 123 LYS A O 1
ATOM 998 N N . ALA A 1 124 ? -8.477 59.219 27.375 1 91.06 124 ALA A N 1
ATOM 999 C CA . ALA A 1 124 ? -9.555 60.156 27.078 1 91.06 124 ALA A CA 1
ATOM 1000 C C . ALA A 1 124 ? -10.008 60.906 28.328 1 91.06 124 ALA A C 1
ATOM 1002 O O . ALA A 1 124 ? -10.227 62.125 28.312 1 91.06 124 ALA A O 1
ATOM 1003 N N . ARG A 1 125 ? -10.094 60.188 29.5 1 93.19 125 ARG A N 1
ATOM 1004 C CA . ARG A 1 125 ? -10.484 60.75 30.781 1 93.19 125 ARG A CA 1
ATOM 1005 C C . ARG A 1 125 ? -9.453 61.781 31.25 1 93.19 125 ARG A C 1
ATOM 1007 O O . ARG A 1 125 ? -9.82 62.875 31.703 1 93.19 125 ARG A O 1
ATOM 1014 N N . LEU A 1 126 ? -8.195 61.562 31.047 1 88.56 126 LEU A N 1
ATOM 1015 C CA . LEU A 1 126 ? -7.121 62.438 31.484 1 88.56 126 LEU A CA 1
ATOM 1016 C C . LEU A 1 126 ? -7.059 63.688 30.609 1 88.56 126 LEU A C 1
ATOM 1018 O O . LEU A 1 126 ? -6.824 64.812 31.109 1 88.56 126 LEU A O 1
ATOM 1022 N N . GLU A 1 127 ? -7.305 63.469 29.297 1 91.06 127 GLU A N 1
ATOM 1023 C CA . GLU A 1 127 ? -7.336 64.625 28.375 1 91.06 127 GLU A CA 1
ATOM 1024 C C . GLU A 1 127 ? -8.469 65.562 28.719 1 91.06 127 GLU A C 1
ATOM 1026 O O . GLU A 1 127 ? -8.281 66.812 28.719 1 91.06 127 GLU A O 1
ATOM 1031 N N . THR A 1 128 ? -9.609 65 29.062 1 91.81 128 THR A N 1
ATOM 1032 C CA . THR A 1 128 ? -10.766 65.812 29.438 1 91.81 128 THR A CA 1
ATOM 1033 C C . THR A 1 128 ? -10.508 66.562 30.734 1 91.81 128 THR A C 1
ATOM 1035 O O . THR A 1 128 ? -10.82 67.75 30.859 1 91.81 128 THR A O 1
ATOM 1038 N N . SER A 1 129 ? -9.883 65.938 31.719 1 89.94 129 SER A N 1
ATOM 1039 C CA . SER A 1 129 ? -9.555 66.5 33 1 89.94 129 SER A CA 1
ATOM 1040 C C . SER A 1 129 ? -8.547 67.625 32.844 1 89.94 129 SER A C 1
ATOM 1042 O O . SER A 1 129 ? -8.672 68.688 33.469 1 89.94 129 SER A O 1
ATOM 1044 N N . LEU A 1 130 ? -7.617 67.5 32 1 85.56 130 LEU A N 1
ATOM 1045 C CA . LEU A 1 130 ? -6.609 68.5 31.75 1 85.56 130 LEU A CA 1
ATOM 1046 C C . LEU A 1 130 ? -7.227 69.688 31.062 1 85.56 130 LEU A C 1
ATOM 1048 O O . LEU A 1 130 ? -6.918 70.875 31.422 1 85.56 130 LEU A O 1
ATOM 1052 N N . GLU A 1 131 ? -8.07 69.438 30.125 1 88.88 131 GLU A N 1
ATOM 1053 C CA . GLU A 1 131 ? -8.758 70.5 29.438 1 88.88 131 GLU A CA 1
ATOM 1054 C C . GLU A 1 131 ? -9.609 71.312 30.422 1 88.88 131 GLU A C 1
ATOM 1056 O O . GLU A 1 131 ? -9.633 72.562 30.359 1 88.88 131 GLU A O 1
ATOM 1061 N N . ASP A 1 132 ? -10.281 70.688 31.422 1 89.88 132 ASP A N 1
ATOM 1062 C CA . ASP A 1 132 ? -11.117 71.312 32.438 1 89.88 132 ASP A CA 1
ATOM 1063 C C . ASP A 1 132 ? -10.273 72.188 33.344 1 89.88 132 ASP A C 1
ATOM 1065 O O . ASP A 1 132 ? -10.656 73.312 33.656 1 89.88 132 ASP A O 1
ATOM 1069 N N . VAL A 1 133 ? -9.156 71.688 33.656 1 86.81 133 VAL A N 1
ATOM 1070 C CA . VAL A 1 133 ? -8.289 72.375 34.594 1 86.81 133 VAL A CA 1
ATOM 1071 C C . VAL A 1 133 ? -7.695 73.625 33.906 1 86.81 133 VAL A C 1
ATOM 1073 O O . VAL A 1 133 ? -7.605 74.688 34.5 1 86.81 133 VAL A O 1
ATOM 1076 N N . LEU A 1 134 ? -7.457 73.562 32.688 1 85.69 134 LEU A N 1
ATOM 1077 C CA . LEU A 1 134 ? -6.891 74.688 31.938 1 85.69 134 LEU A CA 1
ATOM 1078 C C . LEU A 1 134 ? -7.945 75.75 31.672 1 85.69 134 LEU A C 1
ATOM 1080 O O . LEU A 1 134 ? -7.648 76.938 31.719 1 85.69 134 LEU A O 1
ATOM 1084 N N . PHE A 1 135 ? -9.117 75.312 31.453 1 87.69 135 PHE A N 1
ATOM 1085 C CA . PHE A 1 135 ? -10.219 76.25 31.219 1 87.69 135 PHE A CA 1
ATOM 1086 C C . PHE A 1 135 ? -10.555 77 32.5 1 87.69 135 PHE A C 1
ATOM 1088 O O . PHE A 1 135 ? -10.773 78.188 32.438 1 87.69 135 PHE A O 1
ATOM 1095 N N . GLU A 1 136 ? -10.516 76.5 33.594 1 87.19 136 GLU A N 1
ATOM 1096 C CA . GLU A 1 136 ? -10.789 77.125 34.875 1 87.19 136 GLU A CA 1
ATOM 1097 C C . GLU A 1 136 ? -9.719 78.188 35.219 1 87.19 136 GLU A C 1
ATOM 1099 O O . GLU A 1 136 ? -10.016 79.188 35.844 1 87.19 136 GLU A O 1
ATOM 1104 N N . ARG A 1 137 ? -8.57 78.125 34.906 1 81.75 137 ARG A N 1
ATOM 1105 C CA . ARG A 1 137 ? -7.473 79.062 35.156 1 81.75 137 ARG A CA 1
ATOM 1106 C C . ARG A 1 137 ? -7.613 80.312 34.281 1 81.75 137 ARG A C 1
ATOM 1108 O O . ARG A 1 137 ? -7.223 81.375 34.688 1 81.75 137 ARG A O 1
ATOM 1115 N N . LYS A 1 138 ? -8.094 80.25 33.094 1 82 138 LYS A N 1
ATOM 1116 C CA . LYS A 1 138 ? -8.25 81.375 32.219 1 82 138 LYS A CA 1
ATOM 1117 C C . LYS A 1 138 ? -9.414 82.25 32.656 1 82 138 LYS A C 1
ATOM 1119 O O . LYS A 1 138 ? -9.43 83.5 32.375 1 82 138 LYS A O 1
ATOM 1124 N N . GLU A 1 139 ? -10.367 81.812 33.219 1 78.31 139 GLU A N 1
ATOM 1125 C CA . GLU A 1 139 ? -11.531 82.625 33.625 1 78.31 139 GLU A CA 1
ATOM 1126 C C . GLU A 1 139 ? -11.281 83.312 34.969 1 78.31 139 GLU A C 1
ATOM 1128 O O . GLU A 1 139 ? -12.07 84.125 35.375 1 78.31 139 GLU A O 1
ATOM 1133 N N . LYS A 1 140 ? -10.211 82.938 35.625 1 65.62 140 LYS A N 1
ATOM 1134 C CA . LYS A 1 140 ? -9.875 83.688 36.812 1 65.62 140 LYS A CA 1
ATOM 1135 C C . LYS A 1 140 ? -8.734 84.688 36.562 1 65.62 140 LYS A C 1
ATOM 1137 O O . LYS A 1 140 ? -7.875 84.438 35.719 1 65.62 140 LYS A O 1
ATOM 1142 N N . MET B 1 1 ? 26.875 -7.812 -15.141 1 46.62 1 MET B N 1
ATOM 1143 C CA . MET B 1 1 ? 26.156 -8.836 -15.891 1 46.62 1 MET B CA 1
ATOM 1144 C C . MET B 1 1 ? 25.641 -9.93 -14.961 1 46.62 1 MET B C 1
ATOM 1146 O O . MET B 1 1 ? 26.406 -10.492 -14.172 1 46.62 1 MET B O 1
ATOM 1150 N N . SER B 1 2 ? 24.453 -9.969 -14.578 1 60.25 2 SER B N 1
ATOM 1151 C CA . SER B 1 2 ? 24.016 -11 -13.648 1 60.25 2 SER B CA 1
ATOM 1152 C C . SER B 1 2 ? 24.375 -12.391 -14.156 1 60.25 2 SER B C 1
ATOM 1154 O O . SER B 1 2 ? 24.109 -12.719 -15.312 1 60.25 2 SER B O 1
ATOM 1156 N N . LYS B 1 3 ? 25.297 -13.039 -13.547 1 66.06 3 LYS B N 1
ATOM 1157 C CA . LYS B 1 3 ? 25.844 -14.328 -13.961 1 66.06 3 LYS B CA 1
ATOM 1158 C C . LYS B 1 3 ? 24.781 -15.43 -13.859 1 66.06 3 LYS B C 1
ATOM 1160 O O . LYS B 1 3 ? 24.062 -15.523 -12.859 1 66.06 3 LYS B O 1
ATOM 1165 N N . LYS B 1 4 ? 24.562 -16.094 -15.125 1 84.5 4 LYS B N 1
ATOM 1166 C CA . LYS B 1 4 ? 23.703 -17.266 -15.188 1 84.5 4 LYS B CA 1
ATOM 1167 C C . LYS B 1 4 ? 24.203 -18.359 -14.227 1 84.5 4 LYS B C 1
ATOM 1169 O O . LYS B 1 4 ? 25.391 -18.625 -14.156 1 84.5 4 LYS B O 1
ATOM 1174 N N . THR B 1 5 ? 23.438 -18.844 -13.336 1 84.19 5 THR B N 1
ATOM 1175 C CA . THR B 1 5 ? 23.766 -19.891 -12.383 1 84.19 5 THR B CA 1
ATOM 1176 C C . THR B 1 5 ? 22.891 -21.125 -12.609 1 84.19 5 THR B C 1
ATOM 1178 O O . THR B 1 5 ? 21.75 -21 -13.039 1 84.19 5 THR B O 1
ATOM 1181 N N . ASN B 1 6 ? 23.562 -22.281 -12.453 1 91.19 6 ASN B N 1
ATOM 1182 C CA . ASN B 1 6 ? 22.828 -23.531 -12.477 1 91.19 6 ASN B CA 1
ATOM 1183 C C . ASN B 1 6 ? 22.516 -24.047 -11.07 1 91.19 6 ASN B C 1
ATOM 1185 O O . ASN B 1 6 ? 23.422 -24.109 -10.227 1 91.19 6 ASN B O 1
ATOM 1189 N N . THR B 1 7 ? 21.281 -24.266 -10.797 1 93.94 7 THR B N 1
ATOM 1190 C CA . THR B 1 7 ? 20.859 -24.734 -9.484 1 93.94 7 THR B CA 1
ATOM 1191 C C . THR B 1 7 ? 20.047 -26.016 -9.609 1 93.94 7 THR B C 1
ATOM 1193 O O . THR B 1 7 ? 19.141 -26.109 -10.438 1 93.94 7 THR B O 1
ATOM 1196 N N . GLU B 1 8 ? 20.453 -27.016 -8.836 1 96.06 8 GLU B N 1
ATOM 1197 C CA . GLU B 1 8 ? 19.672 -28.25 -8.789 1 96.06 8 GLU B CA 1
ATOM 1198 C C . GLU B 1 8 ? 18.531 -28.125 -7.781 1 96.06 8 GLU B C 1
ATOM 1200 O O . GLU B 1 8 ? 18.75 -27.703 -6.645 1 96.06 8 GLU B O 1
ATOM 1205 N N . VAL B 1 9 ? 17.312 -28.453 -8.25 1 96.06 9 VAL B N 1
ATOM 1206 C CA . VAL B 1 9 ? 16.141 -28.422 -7.375 1 96.06 9 VAL B CA 1
ATOM 1207 C C . VAL B 1 9 ? 15.383 -29.75 -7.484 1 96.06 9 VAL B C 1
ATOM 1209 O O . VAL B 1 9 ? 15.469 -30.438 -8.508 1 96.06 9 VAL B O 1
ATOM 1212 N N . LEU B 1 10 ? 14.742 -30.125 -6.301 1 97.25 10 LEU B N 1
ATOM 1213 C CA . LEU B 1 10 ? 13.891 -31.312 -6.254 1 97.25 10 LEU B CA 1
ATOM 1214 C C . LEU B 1 10 ? 12.422 -30.922 -6.402 1 97.25 10 LEU B C 1
ATOM 1216 O O . LEU B 1 10 ? 11.883 -30.172 -5.582 1 97.25 10 LEU B O 1
ATOM 1220 N N . ILE B 1 11 ? 11.773 -31.406 -7.52 1 97.62 11 ILE B N 1
ATOM 1221 C CA . ILE B 1 11 ? 10.352 -31.141 -7.73 1 97.62 11 ILE B CA 1
ATOM 1222 C C . ILE B 1 11 ? 9.625 -32.438 -8.047 1 97.62 11 ILE B C 1
ATOM 1224 O O . ILE B 1 11 ? 10 -33.156 -8.969 1 97.62 11 ILE B O 1
ATOM 1228 N N . GLY B 1 12 ? 8.625 -32.719 -7.246 1 95.06 12 GLY B N 1
ATOM 1229 C CA . GLY B 1 12 ? 7.844 -33.938 -7.473 1 95.06 12 GLY B CA 1
ATOM 1230 C C . GLY B 1 12 ? 8.68 -35.219 -7.438 1 95.06 12 GLY B C 1
ATOM 1231 O O . GLY B 1 12 ? 8.477 -36.125 -8.25 1 95.06 12 GLY B O 1
ATOM 1232 N N . GLY B 1 13 ? 9.773 -35.219 -6.672 1 94.81 13 GLY B N 1
ATOM 1233 C CA . GLY B 1 13 ? 10.617 -36.406 -6.508 1 94.81 13 GLY B CA 1
ATOM 1234 C C . GLY B 1 13 ? 11.695 -36.531 -7.566 1 94.81 13 GLY B C 1
ATOM 1235 O O . GLY B 1 13 ? 12.445 -37.5 -7.594 1 94.81 13 GLY B O 1
ATOM 1236 N N . LYS B 1 14 ? 11.789 -35.562 -8.438 1 96 14 LYS B N 1
ATOM 1237 C CA . LYS B 1 14 ? 12.789 -35.531 -9.5 1 96 14 LYS B CA 1
ATOM 1238 C C . LYS B 1 14 ? 13.719 -34.344 -9.367 1 96 14 LYS B C 1
ATOM 1240 O O . LYS B 1 14 ? 13.289 -33.25 -8.992 1 96 14 LYS B O 1
ATOM 1245 N N . VAL B 1 15 ? 14.961 -34.562 -9.75 1 96.5 15 VAL B N 1
ATOM 1246 C CA . VAL B 1 15 ? 15.953 -33.5 -9.68 1 96.5 15 VAL B CA 1
ATOM 1247 C C . VAL B 1 15 ? 16.016 -32.781 -11.016 1 96.5 15 VAL B C 1
ATOM 1249 O O . VAL B 1 15 ? 16.125 -33.406 -12.07 1 96.5 15 VAL B O 1
ATOM 1252 N N . TYR B 1 16 ? 15.969 -31.469 -10.961 1 94.75 16 TYR B N 1
ATOM 1253 C CA . TYR B 1 16 ? 16.062 -30.625 -12.141 1 94.75 16 TYR B CA 1
ATOM 1254 C C . TYR B 1 16 ? 17.188 -29.609 -11.992 1 94.75 16 TYR B C 1
ATOM 1256 O O . TYR B 1 16 ? 17.406 -29.062 -10.914 1 94.75 16 TYR B O 1
ATOM 1264 N N . THR B 1 17 ? 17.859 -29.438 -13.094 1 94.38 17 THR B N 1
ATOM 1265 C CA . THR B 1 17 ? 18.844 -28.375 -13.125 1 94.38 17 THR B CA 1
ATOM 1266 C C . THR B 1 17 ? 18.281 -27.125 -13.812 1 94.38 17 THR B C 1
ATOM 1268 O O . THR B 1 17 ? 17.984 -27.172 -15.008 1 94.38 17 THR B O 1
ATOM 1271 N N . LEU B 1 18 ? 18.094 -26.125 -13.07 1 91.31 18 LEU B N 1
ATOM 1272 C CA . LEU B 1 18 ? 17.531 -24.891 -13.594 1 91.31 18 LEU B CA 1
ATOM 1273 C C . LEU B 1 18 ? 18.625 -23.859 -13.852 1 91.31 18 LEU B C 1
ATOM 1275 O O . LEU B 1 18 ? 19.5 -23.656 -13.008 1 91.31 18 LEU B O 1
ATOM 1279 N N . SER B 1 19 ? 18.594 -23.391 -15.039 1 87.62 19 SER B N 1
ATOM 1280 C CA . SER B 1 19 ? 19.547 -22.344 -15.406 1 87.62 19 SER B CA 1
ATOM 1281 C C . SER B 1 19 ? 18.859 -20.984 -15.516 1 87.62 19 SER B C 1
ATOM 1283 O O . SER B 1 19 ? 17.766 -20.875 -16.062 1 87.62 19 SER B O 1
ATOM 1285 N N . GLY B 1 20 ? 19.359 -19.953 -14.836 1 84.25 20 GLY B N 1
ATOM 1286 C CA . GLY B 1 20 ? 18.781 -18.625 -14.906 1 84.25 20 GLY B CA 1
ATOM 1287 C C . GLY B 1 20 ? 19.547 -17.609 -14.07 1 84.25 20 GLY B C 1
ATOM 1288 O O . GLY B 1 20 ? 20.688 -17.859 -13.672 1 84.25 20 GLY B O 1
ATOM 1289 N N . TYR B 1 21 ? 18.938 -16.406 -14 1 88.25 21 TYR B N 1
ATOM 1290 C CA . TYR B 1 21 ? 19.578 -15.297 -13.312 1 88.25 21 TYR B CA 1
ATOM 1291 C C . TYR B 1 21 ? 19.094 -15.18 -11.875 1 88.25 21 TYR B C 1
ATOM 1293 O O . TYR B 1 21 ? 19.594 -14.359 -11.109 1 88.25 21 TYR B O 1
ATOM 1301 N N . GLU B 1 22 ? 18.188 -16.172 -11.562 1 89.69 22 GLU B N 1
ATOM 1302 C CA . GLU B 1 22 ? 17.641 -16.156 -10.219 1 89.69 22 GLU B CA 1
ATOM 1303 C C . GLU B 1 22 ? 18.594 -16.797 -9.219 1 89.69 22 GLU B C 1
ATOM 1305 O O . GLU B 1 22 ? 19.406 -17.656 -9.594 1 89.69 22 GLU B O 1
ATOM 1310 N N . SER B 1 23 ? 18.531 -16.359 -7.992 1 91.81 23 SER B N 1
ATOM 1311 C CA . SER B 1 23 ? 19.391 -16.922 -6.953 1 91.81 23 SER B CA 1
ATOM 1312 C C . SER B 1 23 ? 19.016 -18.359 -6.645 1 91.81 23 SER B C 1
ATOM 1314 O O . SER B 1 23 ? 17.859 -18.75 -6.801 1 91.81 23 SER B O 1
ATOM 1316 N N . GLU B 1 24 ? 20 -19.094 -6.137 1 93.5 24 GLU B N 1
ATOM 1317 C CA . GLU B 1 24 ? 19.766 -20.484 -5.727 1 93.5 24 GLU B CA 1
ATOM 1318 C C . GLU B 1 24 ? 18.703 -20.562 -4.637 1 93.5 24 GLU B C 1
ATOM 1320 O O . GLU B 1 24 ? 17.812 -21.406 -4.691 1 93.5 24 GLU B O 1
ATOM 1325 N N . ASP B 1 25 ? 18.812 -19.688 -3.645 1 95 25 ASP B N 1
ATOM 1326 C CA . ASP B 1 25 ? 17.859 -19.672 -2.541 1 95 25 ASP B CA 1
ATOM 1327 C C . ASP B 1 25 ? 16.438 -19.438 -3.049 1 95 25 ASP B C 1
ATOM 1329 O O . ASP B 1 25 ? 15.5 -20.078 -2.582 1 95 25 ASP B O 1
ATOM 1333 N N . TYR B 1 26 ? 16.281 -18.562 -3.953 1 95.88 26 TYR B N 1
ATOM 1334 C CA . TYR B 1 26 ? 14.977 -18.25 -4.531 1 95.88 26 TYR B CA 1
ATOM 1335 C C . TYR B 1 26 ? 14.398 -19.469 -5.242 1 95.88 26 TYR B C 1
ATOM 1337 O O . TYR B 1 26 ? 13.25 -19.844 -5.012 1 95.88 26 TYR B O 1
ATOM 1345 N N . LEU B 1 27 ? 15.227 -20.125 -6.047 1 95.44 27 LEU B N 1
ATOM 1346 C CA . LEU B 1 27 ? 14.781 -21.281 -6.809 1 95.44 27 LEU B CA 1
ATOM 1347 C C . LEU B 1 27 ? 14.422 -22.438 -5.879 1 95.44 27 LEU B C 1
ATOM 1349 O O . LEU B 1 27 ? 13.477 -23.188 -6.145 1 95.44 27 LEU B O 1
ATOM 1353 N N . GLN B 1 28 ? 15.141 -22.562 -4.793 1 96 28 GLN B N 1
ATOM 1354 C CA . GLN B 1 28 ? 14.828 -23.578 -3.793 1 96 28 GLN B CA 1
ATOM 1355 C C . GLN B 1 28 ? 13.484 -23.312 -3.125 1 96 28 GLN B C 1
ATOM 1357 O O . GLN B 1 28 ? 12.719 -24.234 -2.855 1 96 28 GLN B O 1
ATOM 1362 N N . ARG B 1 29 ? 13.188 -22.062 -2.91 1 97.12 29 ARG B N 1
ATOM 1363 C CA . ARG B 1 29 ? 11.914 -21.672 -2.309 1 97.12 29 ARG B CA 1
ATOM 1364 C C . ARG B 1 29 ? 10.75 -21.984 -3.246 1 97.12 29 ARG B C 1
ATOM 1366 O O . ARG B 1 29 ? 9.711 -22.484 -2.811 1 97.12 29 ARG B O 1
ATOM 1373 N N . VAL B 1 30 ? 11.023 -21.688 -4.461 1 97.69 30 VAL B N 1
ATOM 1374 C CA . VAL B 1 30 ? 10 -21.969 -5.465 1 97.69 30 VAL B CA 1
ATOM 1375 C C . VAL B 1 30 ? 9.734 -23.469 -5.527 1 97.69 30 VAL B C 1
ATOM 1377 O O . VAL B 1 30 ? 8.578 -23.906 -5.512 1 97.69 30 VAL B O 1
ATOM 1380 N N . ALA B 1 31 ? 10.797 -24.25 -5.562 1 97.75 31 ALA B N 1
ATOM 1381 C CA . ALA B 1 31 ? 10.664 -25.703 -5.602 1 97.75 31 ALA B CA 1
ATOM 1382 C C . ALA B 1 31 ? 9.93 -26.234 -4.371 1 97.75 31 ALA B C 1
ATOM 1384 O O . ALA B 1 31 ? 9.039 -27.078 -4.48 1 97.75 31 ALA B O 1
ATOM 1385 N N . THR B 1 32 ? 10.312 -25.703 -3.223 1 98.25 32 THR B N 1
ATOM 1386 C CA . THR B 1 32 ? 9.68 -26.094 -1.968 1 98.25 32 THR B CA 1
ATOM 1387 C C . THR B 1 32 ? 8.18 -25.781 -2 1 98.25 32 THR B C 1
ATOM 1389 O O . THR B 1 32 ? 7.367 -26.609 -1.572 1 98.25 32 THR B O 1
ATOM 1392 N N . TYR B 1 33 ? 7.816 -24.641 -2.488 1 98.81 33 TYR B N 1
ATOM 1393 C CA . TYR B 1 33 ? 6.418 -24.234 -2.623 1 98.81 33 TYR B CA 1
ATOM 1394 C C . TYR B 1 33 ? 5.648 -25.234 -3.49 1 98.81 33 TYR B C 1
ATOM 1396 O O . TYR B 1 33 ? 4.57 -25.688 -3.111 1 98.81 33 TYR B O 1
ATOM 1404 N N . ILE B 1 34 ? 6.23 -25.578 -4.641 1 98.69 34 ILE B N 1
ATOM 1405 C CA . ILE B 1 34 ? 5.578 -26.5 -5.562 1 98.69 34 ILE B CA 1
ATOM 1406 C C . ILE B 1 34 ? 5.406 -27.859 -4.895 1 98.69 34 ILE B C 1
ATOM 1408 O O . ILE B 1 34 ? 4.328 -28.469 -4.961 1 98.69 34 ILE B O 1
ATOM 1412 N N . ASN B 1 35 ? 6.434 -28.375 -4.195 1 98.62 35 ASN B N 1
ATOM 1413 C CA . ASN B 1 35 ? 6.367 -29.656 -3.5 1 98.62 35 ASN B CA 1
ATOM 1414 C C . ASN B 1 35 ? 5.297 -29.641 -2.41 1 98.62 35 ASN B C 1
ATOM 1416 O O . ASN B 1 35 ? 4.602 -30.641 -2.207 1 98.62 35 ASN B O 1
ATOM 1420 N N . ASN B 1 36 ? 5.223 -28.516 -1.711 1 98.62 36 ASN B N 1
ATOM 1421 C CA . ASN B 1 36 ? 4.18 -28.391 -0.7 1 98.62 36 ASN B CA 1
ATOM 1422 C C . ASN B 1 36 ? 2.787 -28.469 -1.319 1 98.62 36 ASN B C 1
ATOM 1424 O O . ASN B 1 36 ? 1.886 -29.094 -0.757 1 98.62 36 ASN B O 1
ATOM 1428 N N . LYS B 1 37 ? 2.631 -27.812 -2.461 1 98.5 37 LYS B N 1
ATOM 1429 C CA . LYS B 1 37 ? 1.355 -27.859 -3.17 1 98.5 37 LYS B CA 1
ATOM 1430 C C . LYS B 1 37 ? 1.023 -29.281 -3.598 1 98.5 37 LYS B C 1
ATOM 1432 O O . LYS B 1 37 ? -0.118 -29.734 -3.461 1 98.5 37 LYS B O 1
ATOM 1437 N N . ILE B 1 38 ? 1.995 -30 -4.098 1 98.06 38 ILE B N 1
ATOM 1438 C CA . ILE B 1 38 ? 1.815 -31.406 -4.488 1 98.06 38 ILE B CA 1
ATOM 1439 C C . ILE B 1 38 ? 1.379 -32.219 -3.275 1 98.06 38 ILE B C 1
ATOM 1441 O O . ILE B 1 38 ? 0.438 -33 -3.361 1 98.06 38 ILE B O 1
ATOM 1445 N N . SER B 1 39 ? 2.061 -32 -2.143 1 97.88 39 SER B N 1
ATOM 1446 C CA . SER B 1 39 ? 1.737 -32.719 -0.91 1 97.88 39 SER B CA 1
ATOM 1447 C C . SER B 1 39 ? 0.299 -32.469 -0.479 1 97.88 39 SER B C 1
ATOM 1449 O O . SER B 1 39 ? -0.41 -33.375 -0.067 1 97.88 39 SER B O 1
ATOM 1451 N N . GLU B 1 40 ? -0.113 -31.234 -0.569 1 97.69 40 GLU B N 1
ATOM 1452 C CA . GLU B 1 40 ? -1.485 -30.859 -0.244 1 97.69 40 GLU B CA 1
ATOM 1453 C C . GLU B 1 40 ? -2.482 -31.562 -1.155 1 97.69 40 GLU B C 1
ATOM 1455 O O . GLU B 1 40 ? -3.49 -32.094 -0.687 1 97.69 40 GLU B O 1
ATOM 1460 N N . LEU B 1 41 ? -2.203 -31.578 -2.43 1 97.19 41 LEU B N 1
ATOM 1461 C CA . LEU B 1 41 ? -3.1 -32.188 -3.406 1 97.19 41 LEU B CA 1
ATOM 1462 C C . LEU B 1 41 ? -3.184 -33.688 -3.195 1 97.19 41 LEU B C 1
ATOM 1464 O O . LEU B 1 41 ? -4.238 -34.281 -3.408 1 97.19 41 LEU B O 1
ATOM 1468 N N . LYS B 1 42 ? -2.094 -34.344 -2.785 1 96.62 42 LYS B N 1
ATOM 1469 C CA . LYS B 1 42 ? -2.035 -35.781 -2.555 1 96.62 42 LYS B CA 1
ATOM 1470 C C . LYS B 1 42 ? -2.996 -36.188 -1.447 1 96.62 42 LYS B C 1
ATOM 1472 O O . LYS B 1 42 ? -3.387 -37.344 -1.368 1 96.62 42 LYS B O 1
ATOM 1477 N N . THR B 1 43 ? -3.336 -35.25 -0.562 1 96.25 43 THR B N 1
ATOM 1478 C CA . THR B 1 43 ? -4.25 -35.562 0.534 1 96.25 43 THR B CA 1
ATOM 1479 C C . THR B 1 43 ? -5.691 -35.625 0.036 1 96.25 43 THR B C 1
ATOM 1481 O O . THR B 1 43 ? -6.578 -36.094 0.75 1 96.25 43 THR B O 1
ATOM 1484 N N . MET B 1 44 ? -5.949 -35.188 -1.15 1 93.38 44 MET B N 1
ATOM 1485 C CA . MET B 1 44 ? -7.289 -35.188 -1.729 1 93.38 44 MET B CA 1
ATOM 1486 C C . MET B 1 44 ? -7.695 -36.594 -2.141 1 93.38 44 MET B C 1
ATOM 1488 O O . MET B 1 44 ? -6.902 -37.344 -2.73 1 93.38 44 MET B O 1
ATOM 1492 N N . ASP B 1 45 ? -8.891 -36.906 -1.88 1 93.19 45 ASP B N 1
ATOM 1493 C CA . ASP B 1 45 ? -9.414 -38.219 -2.254 1 93.19 45 ASP B CA 1
ATOM 1494 C C . ASP B 1 45 ? -9.352 -38.438 -3.766 1 93.19 45 ASP B C 1
ATOM 1496 O O . ASP B 1 45 ? -9.805 -37.594 -4.531 1 93.19 45 ASP B O 1
ATOM 1500 N N . GLY B 1 46 ? -8.766 -39.469 -4.156 1 93.25 46 GLY B N 1
ATOM 1501 C CA . GLY B 1 46 ? -8.758 -39.844 -5.559 1 93.25 46 GLY B CA 1
ATOM 1502 C C . GLY B 1 46 ? -7.602 -39.25 -6.336 1 93.25 46 GLY B C 1
ATOM 1503 O O . GLY B 1 46 ? -7.402 -39.562 -7.512 1 93.25 46 GLY B O 1
ATOM 1504 N N . TYR B 1 47 ? -6.891 -38.375 -5.707 1 94.69 47 TYR B N 1
ATOM 1505 C CA . TYR B 1 47 ? -5.797 -37.688 -6.391 1 94.69 47 TYR B CA 1
ATOM 1506 C C . TYR B 1 47 ? -4.797 -38.688 -6.953 1 94.69 47 TYR B C 1
ATOM 1508 O O . TYR B 1 47 ? -4.383 -38.594 -8.109 1 94.69 47 TYR B O 1
ATOM 1516 N N . ASN B 1 48 ? -4.43 -39.688 -6.164 1 93.69 48 ASN B N 1
ATOM 1517 C CA . ASN B 1 48 ? -3.389 -40.625 -6.527 1 93.69 48 ASN B CA 1
ATOM 1518 C C . ASN B 1 48 ? -3.805 -41.5 -7.723 1 93.69 48 ASN B C 1
ATOM 1520 O O . ASN B 1 48 ? -2.955 -42 -8.445 1 93.69 48 ASN B O 1
ATOM 1524 N N . ARG B 1 49 ? -5.129 -41.594 -7.996 1 95.94 49 ARG B N 1
ATOM 1525 C CA . ARG B 1 49 ? -5.633 -42.406 -9.086 1 95.94 49 ARG B CA 1
ATOM 1526 C C . ARG B 1 49 ? -5.727 -41.625 -10.383 1 95.94 49 ARG B C 1
ATOM 1528 O O . ARG B 1 49 ? -5.895 -42.188 -11.461 1 95.94 49 ARG B O 1
ATOM 1535 N N . LEU B 1 50 ? -5.555 -40.344 -10.289 1 95.25 50 LEU B N 1
ATOM 1536 C CA . LEU B 1 50 ? -5.656 -39.5 -11.477 1 95.25 50 LEU B CA 1
ATOM 1537 C C . LEU B 1 50 ? -4.469 -39.719 -12.406 1 95.25 50 LEU B C 1
ATOM 1539 O O . LEU B 1 50 ? -3.346 -39.906 -11.945 1 95.25 50 LEU B O 1
ATOM 1543 N N . PRO B 1 51 ? -4.812 -39.688 -13.672 1 94.19 51 PRO B N 1
ATOM 1544 C CA . PRO B 1 51 ? -3.697 -39.688 -14.617 1 94.19 51 PRO B CA 1
ATOM 1545 C C . PRO B 1 51 ? -2.773 -38.5 -14.445 1 94.19 51 PRO B C 1
ATOM 1547 O O . PRO B 1 51 ? -3.191 -37.469 -13.906 1 94.19 51 PRO B O 1
ATOM 1550 N N . PHE B 1 52 ? -1.53 -38.594 -14.852 1 93 52 PHE B N 1
ATOM 1551 C CA . PHE B 1 52 ? -0.486 -37.594 -14.648 1 93 52 PHE B CA 1
ATOM 1552 C C . PHE B 1 52 ? -0.916 -36.219 -15.203 1 93 52 PHE B C 1
ATOM 1554 O O . PHE B 1 52 ? -0.669 -35.188 -14.578 1 93 52 PHE B O 1
ATOM 1561 N N . ASP B 1 53 ? -1.506 -36.25 -16.375 1 93.5 53 ASP B N 1
ATOM 1562 C CA . ASP B 1 53 ? -1.892 -35 -17.016 1 93.5 53 ASP B CA 1
ATOM 1563 C C . ASP B 1 53 ? -2.93 -34.25 -16.188 1 93.5 53 ASP B C 1
ATOM 1565 O O . ASP B 1 53 ? -2.885 -33 -16.094 1 93.5 53 ASP B O 1
ATOM 1569 N N . MET B 1 54 ? -3.854 -34.938 -15.578 1 94.31 54 MET B N 1
ATOM 1570 C CA . MET B 1 54 ? -4.859 -34.344 -14.719 1 94.31 54 MET B CA 1
ATOM 1571 C C . MET B 1 54 ? -4.23 -33.812 -13.43 1 94.31 54 MET B C 1
ATOM 1573 O O . MET B 1 54 ? -4.582 -32.719 -12.961 1 94.31 54 MET B O 1
ATOM 1577 N N . LYS B 1 55 ? -3.273 -34.562 -12.891 1 96.31 55 LYS B N 1
ATOM 1578 C CA . LYS B 1 55 ? -2.555 -34.125 -11.695 1 96.31 55 LYS B CA 1
ATOM 1579 C C . LYS B 1 55 ? -1.793 -32.812 -11.961 1 96.31 55 LYS B C 1
ATOM 1581 O O . LYS B 1 55 ? -1.847 -31.875 -11.164 1 96.31 55 LYS 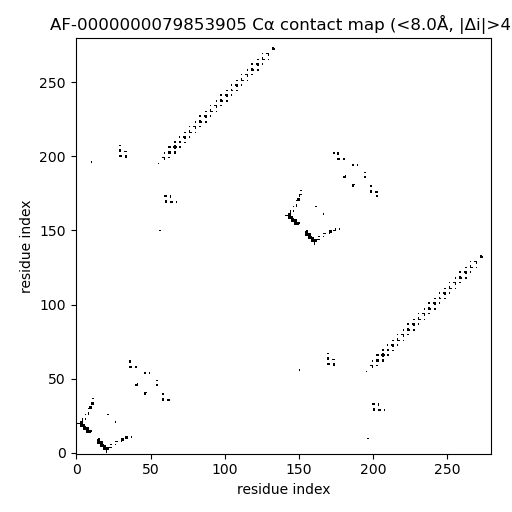B O 1
ATOM 1586 N N . ALA B 1 56 ? -1.111 -32.812 -13.102 1 97.19 56 ALA B N 1
ATOM 1587 C CA . ALA B 1 56 ? -0.348 -31.625 -13.484 1 97.19 56 ALA B CA 1
ATOM 1588 C C . ALA B 1 56 ? -1.262 -30.422 -13.648 1 97.19 56 ALA B C 1
ATOM 1590 O O . ALA B 1 56 ? -0.953 -29.328 -13.148 1 97.19 56 ALA B O 1
ATOM 1591 N N . THR B 1 57 ? -2.428 -30.609 -14.281 1 96.56 57 THR B N 1
ATOM 1592 C CA . THR B 1 57 ? -3.371 -29.516 -14.516 1 96.56 57 THR B CA 1
ATOM 1593 C C . THR B 1 57 ? -3.934 -29 -13.195 1 96.56 57 THR B C 1
ATOM 1595 O O . THR B 1 57 ? -4.066 -27.781 -13.008 1 96.56 57 THR B O 1
ATOM 1598 N N . LEU B 1 58 ? -4.258 -29.906 -12.328 1 95.62 58 LEU B N 1
ATOM 1599 C CA . LEU B 1 58 ? -4.75 -29.516 -11.008 1 95.62 58 LEU B CA 1
ATOM 1600 C C . LEU B 1 58 ? -3.719 -28.672 -10.281 1 95.62 58 LEU B C 1
ATOM 1602 O O . LEU B 1 58 ? -4.07 -27.656 -9.656 1 95.62 58 LEU B O 1
ATOM 1606 N N . LEU B 1 59 ? -2.447 -29.078 -10.32 1 98.06 59 LEU B N 1
ATOM 1607 C CA . LEU B 1 59 ? -1.365 -28.328 -9.695 1 98.06 59 LEU B CA 1
ATOM 1608 C C . LEU B 1 59 ? -1.228 -26.953 -10.328 1 98.06 59 LEU B C 1
ATOM 1610 O O . LEU B 1 59 ? -1.133 -25.938 -9.625 1 98.06 59 LEU B O 1
ATOM 1614 N N . GLN B 1 60 ? -1.262 -26.891 -11.648 1 98.5 60 GLN B N 1
ATOM 1615 C CA . GLN B 1 60 ? -1.168 -25.641 -12.375 1 98.5 60 GLN B CA 1
ATOM 1616 C C . GLN B 1 60 ? -2.305 -24.688 -11.992 1 98.5 60 GLN B C 1
ATOM 1618 O O . GLN B 1 60 ? -2.08 -23.5 -11.758 1 98.5 60 GLN B O 1
ATOM 1623 N N . LEU B 1 61 ? -3.48 -25.219 -11.883 1 97.44 61 LEU B N 1
ATOM 1624 C CA . LEU B 1 61 ? -4.656 -24.438 -11.508 1 97.44 61 LEU B CA 1
ATOM 1625 C C . LEU B 1 61 ? -4.508 -23.875 -10.102 1 97.44 61 LEU B C 1
ATOM 1627 O O . LEU B 1 61 ? -4.824 -22.703 -9.852 1 97.44 61 LEU B O 1
ATOM 1631 N N . ASN B 1 62 ? -4.004 -24.672 -9.227 1 97.25 62 ASN B N 1
ATOM 1632 C CA . ASN B 1 62 ? -3.842 -24.25 -7.84 1 97.25 62 ASN B CA 1
ATOM 1633 C C . ASN B 1 62 ? -2.779 -23.156 -7.707 1 97.25 62 ASN B C 1
ATOM 1635 O O . ASN B 1 62 ? -2.971 -22.188 -6.984 1 97.25 62 ASN B O 1
ATOM 1639 N N . ILE B 1 63 ? -1.694 -23.312 -8.367 1 98.69 63 ILE B N 1
ATOM 1640 C CA . ILE B 1 63 ? -0.641 -22.312 -8.328 1 98.69 63 ILE B CA 1
ATOM 1641 C C . ILE B 1 63 ? -1.137 -21.016 -8.977 1 98.69 63 ILE B C 1
ATOM 1643 O O . ILE B 1 63 ? -0.9 -19.922 -8.453 1 98.69 63 ILE B O 1
ATOM 1647 N N . ALA B 1 64 ? -1.837 -21.141 -10.133 1 98.69 64 ALA B N 1
ATOM 1648 C CA . ALA B 1 64 ? -2.402 -19.969 -10.797 1 98.69 64 ALA B CA 1
ATOM 1649 C C . ALA B 1 64 ? -3.402 -19.25 -9.891 1 98.69 64 ALA B C 1
ATOM 1651 O O . ALA B 1 64 ? -3.451 -18.016 -9.859 1 98.69 64 ALA B O 1
ATOM 1652 N N . ASP B 1 65 ? -4.195 -20 -9.156 1 97.5 65 ASP B N 1
ATOM 1653 C CA . ASP B 1 65 ? -5.137 -19.422 -8.211 1 97.5 65 ASP B CA 1
ATOM 1654 C C . ASP B 1 65 ? -4.414 -18.578 -7.16 1 97.5 65 ASP B C 1
ATOM 1656 O O . ASP B 1 65 ? -4.828 -17.453 -6.863 1 97.5 65 ASP B O 1
ATOM 1660 N N . ASP B 1 66 ? -3.314 -19.125 -6.637 1 98.38 66 ASP B N 1
ATOM 1661 C CA . ASP B 1 66 ? -2.504 -18.375 -5.688 1 98.38 66 ASP B CA 1
ATOM 1662 C C . ASP B 1 66 ? -1.979 -17.094 -6.312 1 98.38 66 ASP B C 1
ATOM 1664 O O . ASP B 1 66 ? -1.99 -16.031 -5.676 1 98.38 66 ASP B O 1
ATOM 1668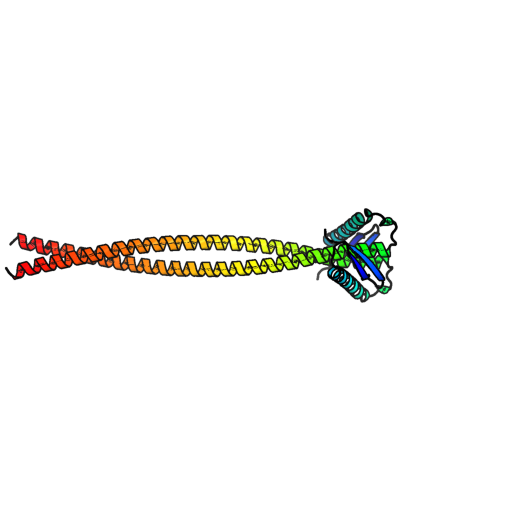 N N . TYR B 1 67 ? -1.538 -17.203 -7.508 1 98.75 67 TYR B N 1
ATOM 1669 C CA . TYR B 1 67 ? -1.03 -16.031 -8.234 1 98.75 67 TYR B CA 1
ATOM 1670 C C . TYR B 1 67 ? -2.109 -14.969 -8.375 1 98.75 67 TYR B C 1
ATO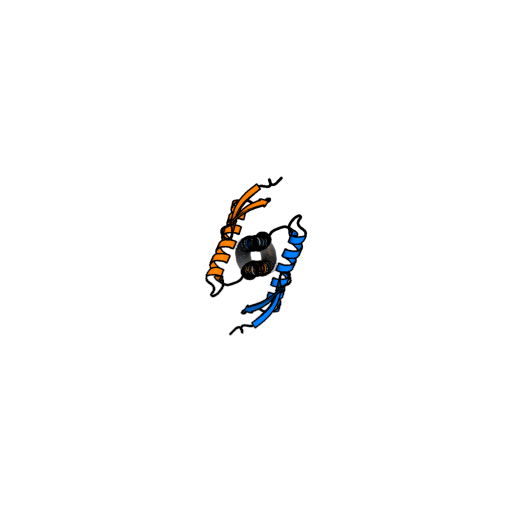M 1672 O O . TYR B 1 67 ? -1.875 -13.797 -8.07 1 98.75 67 TYR B O 1
ATOM 1680 N N . PHE B 1 68 ? -3.295 -15.32 -8.82 1 98.5 68 PHE B N 1
ATOM 1681 C CA . PHE B 1 68 ? -4.371 -14.359 -9.055 1 98.5 68 PHE B CA 1
ATOM 1682 C C . PHE B 1 68 ? -4.824 -13.734 -7.738 1 98.5 68 PHE B C 1
ATOM 1684 O O . PHE B 1 68 ? -5.18 -12.555 -7.699 1 98.5 68 PHE B O 1
ATOM 1691 N N . LYS B 1 69 ? -4.824 -14.516 -6.668 1 97.75 69 LYS B N 1
ATOM 1692 C CA . LYS B 1 69 ? -5.168 -13.969 -5.355 1 97.75 69 LYS B CA 1
ATOM 1693 C C . LYS B 1 69 ? -4.121 -12.953 -4.895 1 97.75 69 LYS B C 1
ATOM 1695 O O . LYS B 1 69 ? -4.469 -11.891 -4.383 1 97.75 69 LYS B O 1
ATOM 1700 N N . ALA B 1 70 ? -2.842 -13.297 -5.109 1 98.38 70 ALA B N 1
ATOM 1701 C CA . ALA B 1 70 ? -1.776 -12.344 -4.793 1 98.38 70 ALA B CA 1
ATOM 1702 C C . ALA B 1 70 ? -1.888 -11.086 -5.648 1 98.38 70 ALA B C 1
ATOM 1704 O O . ALA B 1 70 ? -1.727 -9.977 -5.145 1 98.38 70 ALA B O 1
ATOM 1705 N N . LYS B 1 71 ? -2.172 -11.281 -6.887 1 98.06 71 LYS B N 1
ATOM 1706 C CA . LYS B 1 71 ? -2.334 -10.156 -7.805 1 98.06 71 LYS B CA 1
ATOM 1707 C C . LYS B 1 71 ? -3.492 -9.258 -7.375 1 98.06 71 LYS B C 1
ATOM 1709 O O . LYS B 1 71 ? -3.385 -8.031 -7.426 1 98.06 71 LYS B O 1
ATOM 1714 N N . SER B 1 72 ? -4.562 -9.867 -7.02 1 97.88 72 SER B N 1
ATOM 1715 C CA . SER B 1 72 ? -5.707 -9.109 -6.523 1 97.88 72 SER B CA 1
ATOM 1716 C C . SER B 1 72 ? -5.336 -8.297 -5.289 1 97.88 72 SER B C 1
ATOM 1718 O O . SER B 1 72 ? -5.746 -7.141 -5.156 1 97.88 72 SER B O 1
ATOM 1720 N N . GLN B 1 73 ? -4.59 -8.93 -4.41 1 98.19 73 GLN B N 1
ATOM 1721 C CA . GLN B 1 73 ? -4.121 -8.234 -3.215 1 98.19 73 GLN B CA 1
ATOM 1722 C C . GLN B 1 73 ? -3.258 -7.031 -3.584 1 98.19 73 GLN B C 1
ATOM 1724 O O . GLN B 1 73 ? -3.373 -5.969 -2.971 1 98.19 73 GLN B O 1
ATOM 1729 N N . VAL B 1 74 ? -2.406 -7.203 -4.543 1 98.38 74 VAL B N 1
ATOM 1730 C CA . VAL B 1 74 ? -1.585 -6.102 -5.035 1 98.38 74 VAL B CA 1
ATOM 1731 C C . VAL B 1 74 ? -2.479 -4.938 -5.453 1 98.38 74 VAL B C 1
ATOM 1733 O O . VAL B 1 74 ? -2.238 -3.791 -5.062 1 98.38 74 VAL B O 1
ATOM 1736 N N . GLY B 1 75 ? -3.514 -5.234 -6.25 1 98.06 75 GLY B N 1
ATOM 1737 C CA . GLY B 1 75 ? -4.438 -4.199 -6.684 1 98.06 75 GLY B CA 1
ATOM 1738 C C . GLY B 1 75 ? -5.109 -3.479 -5.527 1 98.06 75 GLY B C 1
ATOM 1739 O O . GLY B 1 75 ? -5.227 -2.252 -5.539 1 98.06 75 GLY B O 1
ATOM 1740 N N . LYS B 1 76 ? -5.523 -4.203 -4.551 1 98.19 76 LYS B N 1
ATOM 1741 C CA . LYS B 1 76 ? -6.168 -3.623 -3.373 1 98.19 76 LYS B CA 1
ATOM 1742 C C . LYS B 1 76 ? -5.203 -2.713 -2.615 1 98.19 76 LYS B C 1
ATOM 1744 O O . LYS B 1 76 ? -5.578 -1.613 -2.203 1 98.19 76 LYS B O 1
ATOM 1749 N N . LEU B 1 77 ? -3.994 -3.172 -2.447 1 98.12 77 LEU B N 1
ATOM 1750 C CA . LEU B 1 77 ? -2.992 -2.404 -1.714 1 98.12 77 LEU B CA 1
ATOM 1751 C C . LEU B 1 77 ? -2.623 -1.131 -2.467 1 98.12 77 LEU B C 1
ATOM 1753 O O . LEU B 1 77 ? -2.408 -0.083 -1.854 1 98.12 77 LEU B O 1
ATOM 1757 N N . GLU B 1 78 ? -2.547 -1.216 -3.807 1 98.06 78 GLU B N 1
ATOM 1758 C CA . GLU B 1 78 ? -2.273 -0.029 -4.613 1 98.06 78 GLU B CA 1
ATOM 1759 C C . GLU B 1 78 ? -3.373 1.016 -4.449 1 98.06 78 GLU B C 1
ATOM 1761 O O . GLU B 1 78 ? -3.09 2.211 -4.34 1 98.06 78 GLU B O 1
ATOM 1766 N N . THR B 1 79 ? -4.609 0.612 -4.398 1 97.94 79 THR B N 1
ATOM 1767 C CA . THR B 1 79 ? -5.738 1.51 -4.172 1 97.94 79 THR B CA 1
ATOM 1768 C C . THR B 1 79 ? -5.652 2.146 -2.787 1 97.94 79 THR B C 1
ATOM 1770 O O . THR B 1 79 ? -5.914 3.342 -2.631 1 97.94 79 THR B O 1
ATOM 1773 N N . ASP B 1 80 ? -5.289 1.376 -1.792 1 97.12 80 ASP B N 1
ATOM 1774 C CA . ASP B 1 80 ? -5.117 1.881 -0.433 1 97.12 80 ASP B CA 1
ATOM 1775 C C . ASP B 1 80 ? -4.023 2.947 -0.378 1 97.12 80 ASP B C 1
ATOM 1777 O O . ASP B 1 80 ? -4.18 3.965 0.301 1 97.12 80 ASP B O 1
ATOM 1781 N N . ILE B 1 81 ? -2.973 2.688 -1.025 1 97.62 81 ILE B N 1
ATOM 1782 C CA . ILE B 1 81 ? -1.86 3.629 -1.063 1 97.62 81 ILE B CA 1
ATOM 1783 C C . ILE B 1 81 ? -2.32 4.945 -1.685 1 97.62 81 ILE B C 1
ATOM 1785 O O . ILE B 1 81 ? -2.002 6.023 -1.178 1 97.62 81 ILE B O 1
ATOM 1789 N N . GLU B 1 82 ? -3.105 4.863 -2.77 1 97.12 82 GLU B N 1
ATOM 1790 C CA . GLU B 1 82 ? -3.639 6.066 -3.404 1 97.12 82 GLU B CA 1
ATOM 1791 C C . GLU B 1 82 ? -4.5 6.867 -2.434 1 97.12 82 GLU B C 1
ATOM 1793 O O . GLU B 1 82 ? -4.402 8.094 -2.377 1 97.12 82 GLU B O 1
ATOM 1798 N N . SER B 1 83 ? -5.328 6.227 -1.682 1 96.56 83 SER B N 1
ATOM 1799 C CA . SER B 1 83 ? -6.184 6.875 -0.693 1 96.56 83 SER B CA 1
ATOM 1800 C C . SER B 1 83 ? -5.355 7.559 0.39 1 96.56 83 SER B C 1
ATOM 1802 O O . SER B 1 83 ? -5.652 8.688 0.785 1 96.56 83 SER B O 1
ATOM 1804 N N . ARG B 1 84 ? -4.324 6.871 0.844 1 95.56 84 ARG B N 1
ATOM 1805 C CA . ARG B 1 84 ? -3.459 7.426 1.882 1 95.56 84 ARG B CA 1
ATOM 1806 C C . ARG B 1 84 ? -2.684 8.633 1.361 1 95.56 84 ARG B C 1
ATOM 1808 O O . ARG B 1 84 ? -2.48 9.609 2.088 1 95.56 84 ARG B O 1
ATOM 1815 N N . ASP B 1 85 ? -2.248 8.586 0.135 1 96.56 85 ASP B N 1
ATOM 1816 C CA . ASP B 1 85 ? -1.569 9.727 -0.482 1 96.56 85 ASP B CA 1
ATOM 1817 C C . ASP B 1 85 ? -2.49 10.938 -0.561 1 96.56 85 ASP B C 1
ATOM 1819 O O . ASP B 1 85 ? -2.066 12.062 -0.294 1 96.56 85 ASP B O 1
ATOM 1823 N N . ARG B 1 86 ? -3.744 10.773 -0.912 1 96.62 86 ARG B N 1
ATOM 1824 C CA . ARG B 1 86 ? -4.727 11.852 -0.953 1 96.62 86 ARG B CA 1
ATOM 1825 C C . ARG B 1 86 ? -4.93 12.461 0.432 1 96.62 86 ARG B C 1
ATOM 1827 O O . ARG B 1 86 ? -4.945 13.68 0.584 1 96.62 86 ARG B O 1
ATOM 1834 N N . GLU B 1 87 ? -5.016 11.586 1.433 1 95.12 87 GLU B N 1
ATOM 1835 C CA . GLU B 1 87 ? -5.16 12.047 2.811 1 95.12 87 GLU B CA 1
ATOM 1836 C C . GLU B 1 87 ? -3.949 12.867 3.244 1 95.12 87 GLU B C 1
ATOM 1838 O O . GLU B 1 87 ? -4.098 13.914 3.889 1 95.12 87 GLU B O 1
ATOM 1843 N N . GLY B 1 88 ? -2.791 12.336 2.939 1 94.75 88 GLY B N 1
ATOM 1844 C CA . GLY B 1 88 ? -1.578 13.07 3.266 1 94.75 88 GLY B CA 1
ATOM 1845 C C . GLY B 1 88 ? -1.521 14.445 2.631 1 94.75 88 GLY B C 1
ATOM 1846 O O . GLY B 1 88 ? -1.106 15.414 3.27 1 94.75 88 GLY B O 1
ATOM 1847 N N . TYR B 1 89 ? -1.961 14.484 1.379 1 96.75 89 TYR B N 1
ATOM 1848 C CA . TYR B 1 89 ? -2 15.766 0.674 1 96.75 89 TYR B CA 1
ATOM 1849 C C . TYR B 1 89 ? -2.953 16.734 1.359 1 96.75 89 TYR B C 1
ATOM 1851 O O . TYR B 1 89 ? -2.615 17.906 1.562 1 96.75 89 TYR B O 1
ATOM 1859 N N . ASP B 1 90 ? -4.117 16.266 1.758 1 96.81 90 ASP B N 1
ATOM 1860 C CA . ASP B 1 90 ? -5.105 17.094 2.447 1 96.81 90 ASP B CA 1
ATOM 1861 C C . ASP B 1 90 ? -4.559 17.609 3.777 1 96.81 90 ASP B C 1
ATOM 1863 O O . ASP B 1 90 ? -4.719 18.781 4.105 1 96.81 90 ASP B O 1
ATOM 1867 N N . LEU B 1 91 ? -3.889 16.734 4.477 1 95.25 91 LEU B N 1
ATOM 1868 C CA . LEU B 1 91 ? -3.32 17.109 5.766 1 95.25 91 LEU B CA 1
ATOM 1869 C C . LEU B 1 91 ? -2.238 18.172 5.59 1 95.25 91 LEU B C 1
ATOM 1871 O O . LEU B 1 91 ? -2.158 19.125 6.375 1 95.25 91 LEU B O 1
ATOM 1875 N N . LYS B 1 92 ? -1.434 18.047 4.629 1 95.5 92 LYS B N 1
ATOM 1876 C CA . LYS B 1 92 ? -0.386 19.016 4.348 1 95.5 92 LYS B CA 1
ATOM 1877 C C . LYS B 1 92 ? -0.982 20.391 4.02 1 95.5 92 LYS B C 1
ATOM 1879 O O . LYS B 1 92 ? -0.487 21.406 4.484 1 95.5 92 LYS B O 1
ATOM 1884 N N . HIS B 1 93 ? -2.047 20.359 3.219 1 96.69 93 HIS B N 1
ATOM 1885 C CA . HIS B 1 93 ? -2.734 21.609 2.891 1 96.69 93 HIS B CA 1
ATOM 1886 C C . HIS B 1 93 ? -3.307 22.266 4.141 1 96.69 93 HIS B C 1
ATOM 1888 O O . HIS B 1 93 ? -3.164 23.484 4.332 1 96.69 93 HIS B O 1
ATOM 1894 N N . GLU B 1 94 ? -3.895 21.469 5.012 1 95.56 94 GLU B N 1
ATOM 1895 C CA . GLU B 1 94 ? -4.441 21.984 6.262 1 95.56 94 GLU B CA 1
ATOM 1896 C C . GLU B 1 94 ? -3.342 22.547 7.152 1 95.56 94 GLU B C 1
ATOM 1898 O O . GLU B 1 94 ? -3.521 23.594 7.777 1 95.56 94 GLU B O 1
ATOM 1903 N N . LEU B 1 95 ? -2.287 21.844 7.184 1 93.88 95 LEU B N 1
ATOM 1904 C CA . LEU B 1 95 ? -1.152 22.281 7.98 1 93.88 95 LEU B CA 1
ATOM 1905 C C . LEU B 1 95 ? -0.634 23.625 7.477 1 93.88 95 LEU B C 1
ATOM 1907 O O . LEU B 1 95 ? -0.395 24.547 8.273 1 93.88 95 LEU B O 1
ATOM 1911 N N . ILE B 1 96 ? -0.496 23.75 6.227 1 94.75 96 ILE B N 1
ATOM 1912 C CA . ILE B 1 96 ? -0.014 24.984 5.625 1 94.75 96 ILE B CA 1
ATOM 1913 C C . ILE B 1 96 ? -0.988 26.125 5.93 1 94.75 96 ILE B C 1
ATOM 1915 O O . ILE B 1 96 ? -0.571 27.219 6.289 1 94.75 96 ILE B O 1
ATOM 1919 N N . SER B 1 97 ? -2.262 25.875 5.91 1 95.25 97 SER B N 1
ATOM 1920 C CA . SER B 1 97 ? -3.291 26.859 6.215 1 95.25 97 SER B CA 1
ATOM 1921 C C . SER B 1 97 ? -3.223 27.297 7.672 1 95.25 97 SER B C 1
ATOM 1923 O O . SER B 1 97 ? -3.326 28.5 7.973 1 95.25 97 SER B O 1
ATOM 1925 N N . ALA B 1 98 ? -3.006 26.328 8.5 1 91.69 98 ALA B N 1
ATOM 1926 C CA . ALA B 1 98 ? -2.902 26.625 9.922 1 91.69 98 ALA B CA 1
ATOM 1927 C C . ALA B 1 98 ? -1.653 27.453 10.219 1 91.69 98 ALA B C 1
ATOM 1929 O O . ALA B 1 98 ? -1.688 28.359 11.055 1 91.69 98 ALA B O 1
ATOM 1930 N N . GLN B 1 99 ? -0.594 27.141 9.516 1 91.06 99 GLN B N 1
ATOM 1931 C CA . GLN B 1 99 ? 0.653 27.875 9.688 1 91.06 99 GLN B CA 1
ATOM 1932 C C . GLN B 1 99 ? 0.506 29.312 9.203 1 91.06 99 GLN B C 1
ATOM 1934 O O . GLN B 1 99 ? 0.998 30.25 9.852 1 91.06 99 GLN B O 1
ATOM 1939 N N . ILE B 1 100 ? -0.173 29.562 8.094 1 94.69 100 ILE B N 1
ATOM 1940 C CA . ILE B 1 100 ? -0.434 30.891 7.559 1 94.69 100 ILE B CA 1
ATOM 1941 C C . ILE B 1 100 ? -1.282 31.688 8.547 1 94.69 100 ILE B C 1
ATOM 1943 O O . ILE B 1 100 ? -0.993 32.875 8.82 1 94.69 100 ILE B O 1
ATOM 1947 N N . ARG B 1 101 ? -2.279 31.062 9.133 1 92.88 101 ARG B N 1
ATOM 1948 C CA . ARG B 1 101 ? -3.131 31.703 10.125 1 92.88 101 ARG B CA 1
ATOM 1949 C C . ARG B 1 101 ? -2.324 32.125 11.352 1 92.88 101 ARG B C 1
ATOM 1951 O O . ARG B 1 101 ? -2.482 33.219 11.852 1 92.88 101 ARG B O 1
ATOM 1958 N N . ALA B 1 102 ? -1.482 31.219 11.797 1 90.69 102 ALA B N 1
ATOM 1959 C CA . ALA B 1 102 ? -0.633 31.516 12.953 1 90.69 102 ALA B CA 1
ATOM 1960 C C . ALA B 1 102 ? 0.282 32.688 12.68 1 90.69 102 ALA B C 1
ATOM 1962 O O . ALA B 1 102 ? 0.465 33.562 13.547 1 90.69 102 ALA B O 1
ATOM 1963 N N . GLU B 1 103 ? 0.785 32.781 11.461 1 92.94 103 GLU B N 1
ATOM 1964 C CA . GLU B 1 103 ? 1.659 33.875 11.086 1 92.94 103 GLU B CA 1
ATOM 1965 C C . GLU B 1 103 ? 0.899 35.219 11.07 1 92.94 103 GLU B C 1
ATOM 1967 O O . GLU B 1 103 ? 1.416 36.219 11.523 1 92.94 103 GLU B O 1
ATOM 1972 N N . GLU B 1 104 ? -0.317 35.219 10.602 1 94.75 104 GLU B N 1
ATOM 1973 C CA . GLU B 1 104 ? -1.168 36.406 10.578 1 94.75 104 GLU B CA 1
ATOM 1974 C C . GLU B 1 104 ? -1.509 36.875 11.992 1 94.75 104 GLU B C 1
ATOM 1976 O O . GLU B 1 104 ? -1.472 38.062 12.289 1 94.75 104 GLU B O 1
ATOM 1981 N N . LEU B 1 105 ? -1.755 35.906 12.859 1 93.44 105 LEU B N 1
ATOM 1982 C CA . LEU B 1 105 ? -2.08 36.219 14.242 1 93.44 105 LEU B CA 1
ATOM 1983 C C . LEU B 1 105 ? -0.87 36.812 14.969 1 93.44 105 LEU B C 1
ATOM 1985 O O . LEU B 1 105 ? -1.004 37.75 15.75 1 93.44 105 LEU B O 1
ATOM 1989 N N . GLU B 1 106 ? 0.312 36.25 14.625 1 94.44 106 GLU B N 1
ATOM 1990 C CA . GLU B 1 106 ? 1.542 36.75 15.219 1 94.44 106 GLU B CA 1
ATOM 1991 C C . GLU B 1 106 ? 1.795 38.188 14.797 1 94.44 106 GLU B C 1
ATOM 1993 O O . GLU B 1 106 ? 2.215 39.031 15.609 1 94.44 106 GLU B O 1
ATOM 1998 N N . LYS B 1 107 ? 1.5 38.562 13.555 1 95.19 107 LYS B N 1
ATOM 1999 C CA . LYS B 1 107 ? 1.634 39.938 13.055 1 95.19 107 LYS B CA 1
ATOM 2000 C C . LYS B 1 107 ? 0.662 40.875 13.758 1 95.19 107 LYS B C 1
ATOM 2002 O O . LYS B 1 107 ? 1.037 42 14.164 1 95.19 107 LYS B O 1
ATOM 2007 N N . THR B 1 108 ? -0.553 40.438 13.992 1 95.31 108 THR B N 1
ATOM 2008 C CA . THR B 1 108 ? -1.568 41.219 14.68 1 95.31 108 THR B CA 1
ATOM 2009 C C . THR B 1 108 ? -1.159 41.5 16.125 1 95.31 108 THR B C 1
ATOM 2011 O O . THR B 1 108 ? -1.348 42.594 16.641 1 95.31 108 THR B O 1
ATOM 2014 N N . ILE B 1 109 ? -0.577 40.5 16.719 1 94.81 109 ILE B N 1
ATOM 2015 C CA . ILE B 1 109 ? -0.137 40.625 18.109 1 94.81 109 ILE B CA 1
ATOM 2016 C C . ILE B 1 109 ? 0.973 41.688 18.203 1 94.81 109 ILE B C 1
ATOM 2018 O O . ILE B 1 109 ? 0.95 42.531 19.094 1 94.81 109 ILE B O 1
ATOM 2022 N N . LYS B 1 110 ? 1.902 41.688 17.203 1 95.19 110 LYS B N 1
ATOM 2023 C CA . LYS B 1 110 ? 3 42.656 17.188 1 95.19 110 LYS B CA 1
ATOM 2024 C C . LYS B 1 110 ? 2.48 44.062 17 1 95.19 110 LYS B C 1
ATOM 2026 O O . LYS B 1 110 ? 2.932 45 17.688 1 95.19 110 LYS B O 1
ATOM 2031 N N . GLU B 1 111 ? 1.424 44.25 16.188 1 95.25 111 GLU B N 1
ATOM 2032 C CA . GLU B 1 111 ? 0.813 45.531 15.945 1 95.25 111 GLU B CA 1
ATOM 2033 C C . GLU B 1 111 ? 0.077 46.062 17.188 1 95.25 111 GLU B C 1
ATOM 2035 O O . GLU B 1 111 ? 0.213 47.219 17.562 1 95.25 111 GLU B O 1
ATOM 2040 N N . LEU B 1 112 ? -0.579 45.156 17.891 1 91.62 112 LEU B N 1
ATOM 2041 C CA . LEU B 1 112 ? -1.335 45.531 19.078 1 91.62 112 LEU B CA 1
ATOM 2042 C C . LEU B 1 112 ? -0.399 45.875 20.234 1 91.62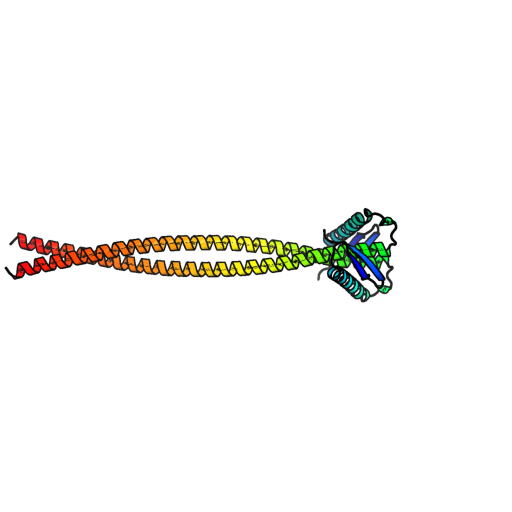 112 LEU B C 1
ATOM 2044 O O . LEU B 1 112 ? -0.674 46.781 21.016 1 91.62 112 LEU B O 1
ATOM 2048 N N . GLN B 1 113 ? 0.705 45.125 20.297 1 92.5 113 GLN B N 1
ATOM 2049 C CA . GLN B 1 113 ? 1.712 45.406 21.312 1 92.5 113 GLN B CA 1
ATOM 2050 C C . GLN B 1 113 ? 2.346 46.781 21.109 1 92.5 113 GLN B C 1
ATOM 2052 O O . GLN B 1 113 ? 2.545 47.531 22.078 1 92.5 113 GLN B O 1
ATOM 2057 N N . ALA B 1 114 ? 2.602 47.188 19.828 1 94.62 114 ALA B N 1
ATOM 2058 C CA . ALA B 1 114 ? 3.172 48.5 19.5 1 94.62 114 ALA B CA 1
ATOM 2059 C C . ALA B 1 114 ? 2.191 49.625 19.812 1 94.62 114 ALA B C 1
ATOM 2061 O O . ALA B 1 114 ? 2.57 50.625 20.406 1 94.62 114 ALA B O 1
ATOM 2062 N N . GLU B 1 115 ? 0.931 49.406 19.531 1 92.5 115 GLU B N 1
ATOM 2063 C CA . GLU B 1 115 ? -0.115 50.375 19.812 1 92.5 115 GLU B CA 1
ATOM 2064 C C . GLU B 1 115 ? -0.296 50.562 21.312 1 92.5 115 GLU B C 1
ATOM 2066 O O . GLU B 1 115 ? -0.445 51.688 21.797 1 92.5 115 GLU B O 1
ATOM 2071 N N . ASN B 1 116 ? -0.278 49.469 22.047 1 90.38 116 ASN B N 1
ATOM 2072 C CA . ASN B 1 116 ? -0.403 49.5 23.5 1 90.38 116 ASN B CA 1
ATOM 2073 C C . ASN B 1 116 ? 0.743 50.281 24.141 1 90.38 116 ASN B C 1
ATOM 2075 O O . ASN B 1 116 ? 0.522 51.062 25.047 1 90.38 116 ASN B O 1
ATOM 2079 N N . LYS B 1 117 ? 1.953 50.062 23.594 1 92.06 117 LYS B N 1
ATOM 2080 C CA . LYS B 1 117 ? 3.119 50.781 24.125 1 92.06 117 LYS B CA 1
ATOM 2081 C C . LYS B 1 117 ? 3.002 52.281 23.891 1 92.06 117 LYS B C 1
ATOM 2083 O O . LYS B 1 117 ? 3.277 53.094 24.781 1 92.06 117 LYS B O 1
ATOM 2088 N N . GLU B 1 118 ? 2.498 52.688 22.734 1 93.69 118 GLU B N 1
ATOM 2089 C CA . GLU B 1 118 ? 2.299 54.094 22.406 1 93.69 118 GLU B CA 1
ATOM 2090 C C . GLU B 1 118 ? 1.233 54.75 23.297 1 93.69 118 GLU B C 1
ATOM 2092 O O . GLU B 1 118 ? 1.413 55.844 23.781 1 93.69 118 GLU B O 1
ATOM 2097 N N . LEU B 1 119 ? 0.224 54.031 23.625 1 89.69 119 LEU B N 1
ATOM 2098 C CA . LEU B 1 119 ? -0.869 54.531 24.438 1 89.69 119 LEU B CA 1
ATOM 2099 C C . LEU B 1 119 ? -0.43 54.688 25.891 1 89.69 119 LEU B C 1
ATOM 2101 O O . LEU B 1 119 ? -0.802 55.656 26.562 1 89.69 119 LEU B O 1
ATOM 2105 N N . GLN B 1 120 ? 0.37 53.781 26.344 1 90.38 120 GLN B N 1
ATOM 2106 C CA . GLN B 1 120 ? 0.904 53.844 27.703 1 90.38 120 GLN B CA 1
ATOM 2107 C C . GLN B 1 120 ? 1.807 55.062 27.875 1 90.38 120 GLN B C 1
ATOM 2109 O O . GLN B 1 120 ? 1.725 55.75 28.891 1 90.38 120 GLN B O 1
ATOM 2114 N N . LEU B 1 121 ? 2.625 55.344 26.797 1 93.56 121 LEU B N 1
ATOM 2115 C CA . LEU B 1 121 ? 3.516 56.5 26.844 1 93.56 121 LEU B CA 1
ATOM 2116 C C . LEU B 1 121 ? 2.719 57.781 26.828 1 93.56 121 LEU B C 1
ATOM 2118 O O . LEU B 1 121 ? 3.023 58.719 27.578 1 93.56 121 LEU B O 1
ATOM 2122 N N . ASN B 1 122 ? 1.687 57.906 26.031 1 92.56 122 ASN B N 1
ATOM 2123 C CA . ASN B 1 122 ? 0.836 59.094 25.953 1 92.56 122 ASN B CA 1
ATOM 2124 C C . ASN B 1 122 ? 0.087 59.344 27.266 1 92.56 122 ASN B C 1
ATOM 2126 O O . ASN B 1 122 ? -0.024 60.469 27.719 1 92.56 122 ASN B O 1
ATOM 2130 N N . LYS B 1 123 ? -0.351 58.25 27.859 1 88.25 123 LYS B N 1
ATOM 2131 C CA . LYS B 1 123 ? -1.038 58.344 29.141 1 88.25 123 LYS B CA 1
ATOM 2132 C C . LYS B 1 123 ? -0.109 58.875 30.234 1 88.25 123 LYS B C 1
ATOM 2134 O O . LYS B 1 123 ? -0.496 59.75 31 1 88.25 123 LYS B O 1
ATOM 2139 N N . ALA B 1 124 ? 1.092 58.406 30.219 1 91 124 ALA B N 1
ATOM 2140 C CA . ALA B 1 124 ? 2.076 58.844 31.203 1 91 124 ALA B CA 1
ATOM 2141 C C . ALA B 1 124 ? 2.395 60.344 31.047 1 91 124 ALA B C 1
ATOM 2143 O O . ALA B 1 124 ? 2.498 61.062 32.031 1 91 124 ALA B O 1
ATOM 2144 N N . ARG B 1 125 ? 2.492 60.812 29.75 1 93.25 125 ARG B N 1
ATOM 2145 C CA . ARG B 1 125 ? 2.758 62.219 29.453 1 93.25 125 ARG B CA 1
ATOM 2146 C C . ARG B 1 125 ? 1.613 63.125 29.906 1 93.25 125 ARG B C 1
ATOM 2148 O O . ARG B 1 125 ? 1.843 64.188 30.516 1 93.25 125 ARG B O 1
ATOM 2155 N N . LEU B 1 126 ? 0.391 62.719 29.812 1 88.56 126 LEU B N 1
ATOM 2156 C CA . LEU B 1 126 ? -0.79 63.469 30.188 1 88.56 126 LEU B CA 1
ATOM 2157 C C . LEU B 1 126 ? -0.934 63.531 31.703 1 88.56 126 LEU B C 1
ATOM 2159 O O . LEU B 1 126 ? -1.302 64.562 32.25 1 88.56 126 LEU B O 1
ATOM 2163 N N . GLU B 1 127 ? -0.601 62.406 32.344 1 91.06 127 GLU B N 1
ATOM 2164 C CA . GLU B 1 127 ? -0.64 62.375 33.812 1 91.06 127 GLU B CA 1
ATOM 2165 C C . GLU B 1 127 ? 0.377 63.312 34.406 1 91.06 127 GLU B C 1
ATOM 2167 O O . GLU B 1 127 ? 0.065 64.062 35.375 1 91.06 127 GLU B O 1
ATOM 2172 N N . THR B 1 128 ? 1.559 63.344 33.812 1 91.62 128 THR B N 1
ATOM 2173 C CA . THR B 1 128 ? 2.611 64.25 34.281 1 91.62 128 THR B CA 1
ATOM 2174 C C . THR B 1 128 ? 2.217 65.688 34.062 1 91.62 128 THR B C 1
ATOM 2176 O O . THR B 1 128 ? 2.402 66.562 34.938 1 91.62 128 THR B O 1
ATOM 2179 N N . SER B 1 129 ? 1.604 66.062 32.938 1 89.88 129 SER B N 1
ATOM 2180 C CA . SER B 1 129 ? 1.157 67.375 32.594 1 89.88 129 SER B CA 1
ATOM 2181 C C . SER B 1 129 ? 0.047 67.875 33.531 1 89.88 129 SER B C 1
ATOM 2183 O O . SER B 1 129 ? 0.039 69 33.969 1 89.88 129 SER B O 1
ATOM 2185 N N . LEU B 1 130 ? -0.818 67 33.844 1 85.5 130 LEU B N 1
ATOM 2186 C CA . LEU B 1 130 ? -1.91 67.312 34.75 1 85.5 130 LEU B CA 1
ATOM 2187 C C . LEU B 1 130 ? -1.383 67.562 36.156 1 85.5 130 LEU B C 1
ATOM 2189 O O . LEU B 1 130 ? -1.823 68.5 36.812 1 85.5 130 LEU B O 1
ATOM 2193 N N . GLU B 1 131 ? -0.474 66.75 36.562 1 88.56 131 GLU B N 1
ATOM 2194 C CA . GLU B 1 131 ? 0.135 66.938 37.875 1 88.56 131 GLU B CA 1
ATOM 2195 C C . GLU B 1 131 ? 0.854 68.25 37.969 1 88.56 131 GLU B C 1
ATOM 2197 O O . GLU B 1 131 ? 0.758 69 38.969 1 88.56 131 GLU B O 1
ATOM 2202 N N . ASP B 1 132 ? 1.522 68.75 36.875 1 89.81 132 ASP B N 1
ATOM 2203 C CA . ASP B 1 132 ? 2.242 70 36.812 1 89.81 132 ASP B CA 1
ATOM 2204 C C . ASP B 1 132 ? 1.278 71.188 36.906 1 89.81 132 ASP B C 1
ATOM 2206 O O . ASP B 1 132 ? 1.529 72.188 37.625 1 89.81 132 ASP B O 1
ATOM 2210 N N . VAL B 1 133 ? 0.218 71 36.219 1 86.69 133 VAL B N 1
ATOM 2211 C CA . VAL B 1 133 ? -0.759 72.125 36.188 1 86.69 133 VAL B CA 1
ATOM 2212 C C . VAL B 1 133 ? -1.436 72.25 37.531 1 86.69 133 VAL B C 1
ATOM 2214 O O . VAL B 1 133 ? -1.66 73.375 38.031 1 86.69 133 VAL B O 1
ATOM 2217 N N . LEU B 1 134 ? -1.632 71.25 38.219 1 85.56 134 LEU B N 1
ATOM 2218 C CA . LEU B 1 134 ? -2.27 71.25 39.531 1 85.56 134 LEU B CA 1
ATOM 2219 C C . LEU B 1 134 ? -1.315 71.75 40.594 1 85.56 134 LEU B C 1
ATOM 2221 O O . LEU B 1 134 ? -1.731 72.5 41.469 1 85.56 134 LEU B O 1
ATOM 2225 N N . PHE B 1 135 ? -0.074 71.438 40.438 1 87.88 135 PHE B N 1
ATOM 2226 C CA . PHE B 1 135 ? 0.939 71.938 41.344 1 87.88 135 PHE B CA 1
ATOM 2227 C C . PHE B 1 135 ? 1.129 73.438 41.219 1 87.88 135 PHE B C 1
ATOM 2229 O O . PHE B 1 135 ? 1.222 74.188 42.219 1 87.88 135 PHE B O 1
ATOM 2236 N N . GLU B 1 136 ? 1.07 74 40.125 1 86.88 136 GLU B N 1
ATOM 2237 C CA . GLU B 1 136 ? 1.214 75.438 39.875 1 86.88 136 GLU B CA 1
ATOM 2238 C C . GLU B 1 136 ? 0.03 76.25 40.438 1 86.88 136 GLU B C 1
ATOM 2240 O O . GLU B 1 136 ? 0.188 77.375 40.875 1 86.88 136 GLU B O 1
ATOM 2245 N N . ARG B 1 137 ? -1.093 75.812 40.531 1 81.75 137 ARG B N 1
ATOM 2246 C CA . ARG B 1 137 ? -2.289 76.438 41.062 1 81.75 137 ARG B CA 1
ATOM 2247 C C . ARG B 1 137 ? -2.234 76.562 42.562 1 81.75 137 ARG B C 1
ATOM 2249 O O . ARG B 1 137 ? -2.762 77.5 43.156 1 81.75 137 ARG B O 1
ATOM 2256 N N . LYS B 1 138 ? -1.642 75.625 43.281 1 83.56 138 LYS B N 1
ATOM 2257 C CA . LYS B 1 138 ? -1.553 75.625 44.75 1 83.56 138 LYS B CA 1
ATOM 2258 C C . LYS B 1 138 ? -0.509 76.625 45.219 1 83.56 138 LYS B C 1
ATOM 2260 O O . LYS B 1 138 ? -0.604 77.125 46.344 1 83.56 138 LYS B O 1
ATOM 2265 N N . GLU B 1 139 ? 0.41 76.938 44.531 1 77.94 139 GLU B N 1
ATOM 2266 C CA . GLU B 1 139 ? 1.465 77.875 44.969 1 77.94 139 GLU B CA 1
ATOM 2267 C C . GLU B 1 139 ? 1.082 79.312 44.688 1 77.94 139 GLU B C 1
ATOM 2269 O O . GLU B 1 139 ? 1.752 80.25 45.125 1 77.94 139 GLU B O 1
ATOM 2274 N N . LYS B 1 140 ? 0.043 79.5 43.938 1 64.38 140 LYS B N 1
ATOM 2275 C CA . LYS B 1 140 ? -0.424 80.875 43.812 1 64.38 140 LYS B CA 1
ATOM 2276 C C . LYS B 1 140 ? -1.649 81.125 44.656 1 64.38 140 LYS B C 1
ATOM 2278 O O . LYS B 1 140 ? -2.443 80.25 44.906 1 64.38 140 LYS B O 1
#

pLDDT: mean 93.2, std 7.14, range [46.62, 98.81]

Organism: NCBI:txid1812858

Radius of gyration: 41.48 Å; Cα contacts (8 Å, |Δi|>4): 245; chains: 2; bounding box: 50×126×74 Å

Nearest PDB structures (foldseek):
  3hnw-assembly1_B  TM=9.543E-01  e=7.677E-09  Lachnospira eligens ATCC 27750
  2mmv-assembly1_B  TM=7.009E-01  e=1.746E-03  Geobacillus stearothermophilus
  3hnw-assembly1_B  TM=9.518E-01  e=7.677E-09  Lachnospira eligens ATCC 27750
  2mmv-assembly1_B  TM=7.013E-01  e=1.746E-03  Geobacillus stearothermophilus

Solvent-accessible surface area (backbone atoms only — not comparable to full-atom values): 15104 Å² total; per-residue (Å²): 126,84,65,74,38,79,36,80,37,61,47,89,92,39,81,41,78,46,75,37,73,64,53,60,69,58,53,46,50,51,28,49,53,52,38,50,51,51,55,58,50,59,71,40,87,65,43,84,74,45,55,66,71,56,50,49,49,51,51,42,50,52,39,44,50,51,23,52,52,31,43,50,49,34,56,54,48,53,52,50,44,54,53,51,52,52,50,42,51,52,47,52,52,50,34,51,52,39,49,52,50,35,52,53,43,52,53,52,41,54,52,49,52,53,53,40,52,52,45,53,53,53,38,52,54,50,52,52,51,42,52,52,55,55,53,58,57,70,79,98,126,83,65,74,39,79,35,80,38,63,46,88,89,39,81,41,77,46,74,37,76,64,52,61,71,57,52,46,48,50,29,50,52,52,40,50,50,50,55,58,49,59,72,40,87,65,43,83,75,46,55,68,72,58,50,48,50,53,51,42,51,52,41,44,49,52,23,53,52,30,44,52,47,35,53,54,48,54,52,50,45,54,54,50,50,53,50,42,52,53,47,51,54,50,35,52,50,39,50,52,51,34,52,53,43,53,52,52,42,54,52,49,53,53,51,40,53,53,46,54,53,52,39,53,52,51,52,51,50,43,52,51,57,55,54,58,57,70,77,98

Sequence (280 aa):
MSKKTNTEVLIGGKVYTLSGYESEDYLQRVATYINNKISELKTMDGYNRLPFDMKATLLQLNIADDYFKAKSQVGKLETDIESRDREGYDLKHELISAQIRAEELEKTIKELQAENKELQLNKARLETSLEDVLFERKEKMSKKTNTEVLIGGKVYTLSGYESEDYLQRVATYINNKISELKTMDGYNRLPFDMKATLLQLNIADDYFKAKSQVGKLETDIESRDREGYDLKHELISAQIRAEELEKTIKELQAENKELQLNKARLETSLEDVLFERKEK

Foldseek 3Di:
DQDWDWEWEAAPNDIDTDTDSDDNVVVNVVRVVLNVLLVVQVVDPCLVVDDPVVNVVVSVVVVVVVVVVVVVVVVVVVVVVVVVVVVVVVVVVVVVVVVVVVVVVVVVVVVVVVVVVVVVVVVVVVVVVVVVVVVVVVVD/DQDWDWEWEAAPNDIDTDTDSDDNVVVNVVRVVLNVLLVVQVVDPCLVVDDPVVNVVVSVVVVVVVVVVVVVVVVVVVVVVVVVVVVVVVVVVVVVVVVVVVVVVVVVVVVVVVVVVVVVVVVVVVVVVVVVVVVVVVVD

InterPro domains:
  IPR007838 Cell division protein ZapA-like [PF05164] (8-115)
  IPR007838 Cell division protein ZapA-like [PTHR34981] (4-117)
  IPR036192 Cell division protein ZapA-like superfamily [SSF102829] (8-86)
  IPR053712 Bacterial Cell Division Activator [G3DSA:6.10.250.790] (1-134)

Secondary structure (DSSP, 8-state):
----EEEEEEETTEEEEEEESS-HHHHHHHHHHHHHHHHHHHTSTTGGGS-HHHHHHHHHHHHHHHHHHHHHHHHHHHHHHHHHHHHHHHHHHHHHHHHHHHHHHHHHHHHHHHHHHHHHHHHHHHHHHHHHHHHHHH--/----EEEEEEETTEEEEEEESS-HHHHHHHHHHHHHHHHHHHTSTTGGGS-HHHHHHHHHHHHHHHHHHHHHHHHHHHHHHHHHHHHHHHHHHHHHHHHHHHHHHHHHHHHHHHHHHHHHHHHHHHHHHHHHHHHHHH--

=== Feature glossary ===
A reading guide for the features in this record.

Start from the sequence.

  · Sequence gives the chain of amino acids in standard one-letter code (A=alanine, C=cysteine, …, Y=tyrosine), read N→C. It is the only feature that is directly encoded by the gene; all structural features are derived from the folded form of this sequence.

Fold it, and you get atomic coordinates and the backbone conformation that goes with them.

  · The mmCIF table is the protein's shape written out atom by atom. For each backbone N, Cα, C, and carbonyl O, it records an (x, y, z) coordinate triple in Å plus the residue type, chain letter, and residue number.

  · Backbone dihedral angles. Every residue except chain termini has a φ (preceding-C → N → Cα → C) and a ψ (N → Cα → C → next-N). They are reported in degrees following the IUPAC sign convention. Secondary structure is essentially a statement about which (φ, ψ) basin each residue occupies.

  · DSSP 8-state secondary structure assigns each residue one of H (α-helix), G (3₁₀-helix), I (π-helix), E (extended β-strand), B (isolated β-bridge), T (hydrogen-bonded turn), S (bend), or '-' (coil). The assignment is computed from backbone hydrogen-bond geometry via the Kabsch–Sander algorithm.

  · P-SEA three-state annotation labels each residue as helix, strand, or coil based purely on the geometry of the Cα trace. It serves as a fallback when the full backbone (and thus DSSP) is unavailable.

Summarize the fold with a handful of shape descriptors and a per-residue structural alphabet.

  · Radius of gyration (Rg) is the root-mean-square distance of Cα atoms from their centroid — a single number for overall size and compactness. A globular domain of N residues has Rg ≈ 2.2·N^0.38 Å; an extended or disordered chain has a much larger Rg. The Cα contact count is the number of residue pairs whose Cα atoms are within 8 Å and are more than four positions apart in sequence — a standard proxy for tertiary packing density. The bounding box is the smallest axis-aligned box enclosing all Cα atoms.

  · Foldseek's 3Di representation compresses backbone geometry into a per-residue letter drawn from a learned twenty-state alphabet. It captures the tertiary interaction pattern around each residue — which residues are packed against it in space, regardless of where they are in sequence.

  · Accessible surface area quantifies burial. A residue with SASA near zero is packed into the hydrophobic core; one with SASA >100 Å² sits on the surface. Computed here via the Shrake–Rupley numerical algorithm with a 1.4 Å probe.

Ask how reliable the model is.

  · For AlphaFold models, the B-factor field carries pLDDT — the model's own estimate of local accuracy on a 0–100 scale. Regions with pLDDT<50 should be treated as essentially unmodeled; they often correspond to intrinsically disordered segments.

  · For experimental (PDB) structures, the B-factor (temperature factor) quantifies the positional spread of each atom in the crystal — a combination of thermal vibration and static disorder — in units of Å². High B-factors mark flexible loops or poorly resolved regions; low B-factors mark the rigid, well-ordered core.

  · PAE(i, j) answers: if I align the predicted and true structures on residue i, how far off (in Å) do I expect residue j to be? A block-diagonal PAE matrix with low values on the blocks and high values off-diagonal is the signature of a multi-domain protein with confidently predicted domains but uncertain inter-domain orientation.

Place it in context: what it resembles, what it is annotated as, and how it looks.

  · Structural nearest neighbors (via Foldseek easy-search vs the PDB). Reported per hit: target PDB id, E-value, and alignment TM-score. A TM-score above ~0.5 is the conventional threshold for 'same fold'.

  · Functional annotations link the protein to curated databases. InterPro entries identify conserved domains and families by matching the sequence against member-database signatures (Pfam, PROSITE, CDD, …). Gene Ontology (GO) terms describe molecular function, biological process, and cellular component in a controlled vocabulary. CATH places the structure in a hierarchical fold classification (Class/Architecture/Topology/Homologous-superfamily). The organism is the source species.

  · Plot images: a contact map (which residues are close in 3D, as an N×N binary image), a Ramachandran scatter (backbone torsion angles, revealing secondary-structure composition at a glance), and — for AlphaFold structures — a PAE heatmap (pairwise prediction confidence).

  · Structure images are PyMOL renders from six orthogonal camera directions. Cartoon representation draws helices as coils and strands as arrows; sticks shows the backbone as bonds; surface shows the solvent-excluded envelope. Rainbow coloring maps sequence position to hue (blue→red, N→C); chain coloring assigns a distinct color per polypeptide.